Protein AF-A0A832DSL8-F1 (afdb_monomer)

Mean predicted aligned error: 19.51 Å

Solvent-accessible surface area (backbone atoms only — not comparable to full-atom values): 17943 Å² total; per-residue (Å²): 134,85,54,74,70,59,55,56,56,50,55,59,46,58,58,55,60,71,74,66,86,80,87,90,76,98,50,99,67,57,47,41,35,40,40,33,30,77,54,65,68,53,73,69,56,46,51,53,54,24,64,76,67,60,41,43,83,76,46,74,45,85,96,68,19,36,38,34,29,37,24,75,61,93,70,58,62,74,60,55,52,66,36,94,58,37,70,42,65,49,71,64,75,80,83,77,79,82,71,86,69,80,92,77,78,84,76,76,84,74,78,78,77,74,81,64,74,76,69,79,60,51,63,47,84,57,35,35,35,38,28,41,36,91,86,58,51,77,72,54,54,54,55,54,30,52,76,74,52,38,44,83,76,47,78,39,73,97,67,45,25,36,35,26,37,53,42,93,94,60,53,69,68,57,53,42,54,62,42,71,77,36,92,57,45,70,48,57,44,75,36,58,57,83,76,85,85,88,78,91,88,78,94,54,68,89,69,40,39,64,43,62,24,83,33,86,84,77,53,68,60,73,63,41,66,52,44,70,67,44,47,73,76,50,84,76,57,93,86,65,84,84,86,82,93,68,101,74,74,74,66,78,39,84,94,46,39,87,73,58,87,71,73,86,62,47,63,88,91,68,84,47,50,68,68,70,82,84,58,111

Secondary structure (DSSP, 8-state):
---HHHHHHHHHHHHHHHT--------TT-EEEEEEESSPPPHHHHHHHHHHHT-EEEEEETTTTEEEEEESS---HHHHHTSTTEEEEEE-----------S-------------S---PPEEEEEEEEEEPTTS-HHHHHHHHHHHT-EEEEEEGGGTEEEEEPPTT--HHHHHHHHHT-TTEEEEEEEE----------S-GGG-TTT--SSTTSSPTT-S--HHHHHHH----TT------SS---TT-TTTGGG----TTSPTTS-S-SSSSS--

Radius of gyration: 26.63 Å; Cα contacts (8 Å, |Δi|>4): 298; chains: 1; bounding box: 55×72×66 Å

Sequence (280 aa):
MMNRNTIIRLMLFSIVLVFLTAFAGTDSTVTRIIVKFNQPLSAAQLDSFRNQFHLELQRRIPGIGVYVFRTSSAVRLAVLKQHPWVQYAEVEQEVQTQNRLSAQDQPTRKTIQVLKAPPKPEIIPGEVIIKYKPTVAMMATVSIAAELGLTSIKGISRLKAVVYKIPAGKTLEQIMEECKGRPEIEYAEPNYRVYALDIPNDPDFNKLWGMHNTGQTGGTVDADIDAPEAWSKSKGSDQIVVGIIDTGIDYTHPDIQANMWKNPGEIPGNNRDDDNNGYV

Foldseek 3Di:
DDDPVVVVLVVVVVVVLVLPDDDDDPDPQKWKKKFAFPFADDPVRVVVVCVVQVWDWDDDDPPRRITITMDSDPGDLVVVVPPNGTPDMDIDDDPPPPPPDDDDDDDDDDDDDDPPDPPPFDFDFQKKKWAWDPPDDPVVVVVVCVVQVWDFDDDPPVRNITMTGHDPPDGLVRSQVVQVPDPGTPGMDTDGDDDADDDDDDPPPVPPCQQANCCSPVDDHPNHDPNVVVVVVPPDDLPDDDDDDGPDDPCVDPVCVVVDDDDPQDDPPPPDPNVPPPDD

pLDDT: mean 71.75, std 21.62, range [26.48, 97.62]

Structure (mmCIF, N/CA/C/O backbone):
data_AF-A0A832DSL8-F1
#
_entry.id   AF-A0A832DSL8-F1
#
loop_
_atom_site.group_PDB
_atom_site.id
_atom_site.type_symbol
_atom_site.label_atom_id
_atom_site.label_alt_id
_atom_site.label_comp_id
_atom_site.label_asym_id
_atom_site.label_entity_id
_atom_site.label_seq_id
_atom_site.pdbx_PDB_ins_code
_atom_site.Cartn_x
_atom_site.Cartn_y
_atom_site.Cartn_z
_atom_site.occupancy
_atom_site.B_iso_or_equiv
_atom_site.auth_seq_id
_atom_site.auth_comp_id
_atom_site.auth_asym_id
_atom_site.auth_atom_id
_atom_site.pdbx_PDB_model_num
ATOM 1 N N . MET A 1 1 ? 28.332 12.643 -0.671 1.00 36.28 1 MET A N 1
ATOM 2 C CA . MET A 1 1 ? 27.334 11.572 -0.891 1.00 36.28 1 MET A CA 1
ATOM 3 C C . MET A 1 1 ? 26.020 11.994 -0.253 1.00 36.28 1 MET A C 1
ATOM 5 O O . MET A 1 1 ? 25.988 12.186 0.955 1.00 36.28 1 MET A O 1
ATOM 9 N N . MET A 1 2 ? 24.967 12.225 -1.044 1.00 33.59 2 MET A N 1
ATOM 10 C CA . MET A 1 2 ? 23.629 12.498 -0.498 1.00 33.59 2 MET A CA 1
ATOM 11 C C . MET A 1 2 ? 23.021 11.204 0.046 1.00 33.59 2 MET A C 1
ATOM 13 O O . MET A 1 2 ? 23.163 10.150 -0.568 1.00 33.59 2 MET A O 1
ATOM 17 N N . ASN A 1 3 ? 22.370 11.272 1.210 1.00 34.56 3 ASN A N 1
ATOM 18 C CA . ASN A 1 3 ? 21.790 10.087 1.832 1.00 34.56 3 ASN A CA 1
ATOM 19 C C . ASN A 1 3 ? 20.514 9.632 1.091 1.00 34.56 3 ASN A C 1
ATOM 21 O O . ASN A 1 3 ? 19.841 10.407 0.409 1.00 34.56 3 ASN A O 1
ATOM 25 N N . ARG A 1 4 ? 20.169 8.358 1.268 1.00 35.31 4 ARG A N 1
ATOM 26 C CA . ARG A 1 4 ? 19.059 7.654 0.610 1.00 35.31 4 ARG A CA 1
ATOM 27 C C . ARG A 1 4 ? 17.669 8.287 0.848 1.00 35.31 4 ARG A C 1
ATOM 29 O O . ARG A 1 4 ? 16.814 8.218 -0.028 1.00 35.31 4 ARG A O 1
ATOM 36 N N . ASN A 1 5 ? 17.461 8.986 1.967 1.00 35.88 5 ASN A N 1
ATOM 37 C CA . ASN A 1 5 ? 16.240 9.754 2.259 1.00 35.88 5 ASN A CA 1
ATOM 38 C C . ASN A 1 5 ? 16.162 11.072 1.472 1.00 35.88 5 ASN A C 1
ATOM 40 O O . ASN A 1 5 ? 15.064 11.569 1.224 1.00 35.88 5 ASN A O 1
ATOM 44 N N . THR A 1 6 ? 17.299 11.637 1.058 1.00 36.16 6 THR A N 1
ATOM 45 C CA . THR A 1 6 ? 17.350 12.833 0.202 1.00 36.16 6 THR A CA 1
ATOM 46 C C . THR A 1 6 ? 16.920 12.505 -1.230 1.00 36.16 6 THR A C 1
ATOM 48 O O . THR A 1 6 ? 16.202 13.289 -1.842 1.00 36.16 6 THR A O 1
ATOM 51 N N . ILE A 1 7 ? 17.276 11.317 -1.728 1.00 36.34 7 ILE A N 1
ATOM 52 C CA . ILE A 1 7 ? 16.937 10.841 -3.082 1.00 36.34 7 ILE A CA 1
ATOM 53 C C . ILE A 1 7 ? 15.441 10.497 -3.193 1.00 36.34 7 ILE A C 1
ATOM 55 O O . ILE A 1 7 ? 14.773 10.939 -4.125 1.00 36.34 7 ILE A O 1
ATOM 59 N N . ILE A 1 8 ? 14.878 9.807 -2.194 1.00 36.12 8 ILE A N 1
ATOM 60 C CA . ILE A 1 8 ? 13.441 9.467 -2.151 1.00 36.12 8 ILE A CA 1
ATOM 61 C C . ILE A 1 8 ? 12.568 10.731 -2.032 1.00 36.12 8 ILE A C 1
ATOM 63 O O . ILE A 1 8 ? 11.504 10.820 -2.646 1.00 36.12 8 ILE A O 1
ATOM 67 N N . ARG A 1 9 ? 13.031 11.750 -1.292 1.00 38.22 9 ARG A N 1
ATOM 68 C CA . ARG A 1 9 ? 12.335 13.043 -1.183 1.00 38.22 9 ARG A CA 1
ATOM 69 C C . ARG A 1 9 ? 12.394 13.880 -2.463 1.00 38.22 9 ARG A C 1
ATOM 71 O O . ARG A 1 9 ? 11.463 14.647 -2.678 1.00 38.22 9 ARG A O 1
ATOM 78 N N . LEU A 1 10 ? 13.434 13.740 -3.291 1.00 37.50 10 LEU A N 1
ATOM 79 C CA . LEU A 1 10 ? 13.504 14.391 -4.605 1.00 37.50 10 LEU A CA 1
ATOM 80 C C . LEU A 1 10 ? 12.572 13.718 -5.629 1.00 37.50 10 LEU A C 1
ATOM 82 O O . LEU A 1 10 ? 11.882 14.420 -6.358 1.00 37.50 10 LEU A O 1
ATOM 86 N N . MET A 1 11 ? 12.482 12.382 -5.645 1.00 35.31 11 MET A N 1
ATOM 87 C CA . MET A 1 11 ? 11.621 11.661 -6.601 1.00 35.31 11 MET A CA 1
ATOM 88 C C . MET A 1 11 ? 10.119 11.878 -6.360 1.00 35.31 11 MET A C 1
ATOM 90 O O . MET A 1 11 ? 9.365 12.085 -7.308 1.00 35.31 11 MET A O 1
ATOM 94 N N . LEU A 1 12 ? 9.674 11.918 -5.097 1.00 38.44 12 LEU A N 1
ATOM 95 C CA . LEU A 1 12 ? 8.291 12.293 -4.756 1.00 38.44 12 LEU A CA 1
ATOM 96 C C . LEU A 1 12 ? 7.967 13.750 -5.133 1.00 38.44 12 LEU A C 1
ATOM 98 O O . LEU A 1 12 ? 6.805 14.092 -5.339 1.00 38.44 12 LEU A O 1
ATOM 102 N N . PHE A 1 13 ? 8.985 14.606 -5.243 1.00 39.22 13 PHE A N 1
ATOM 103 C CA . PHE A 1 13 ? 8.839 16.011 -5.613 1.00 39.22 13 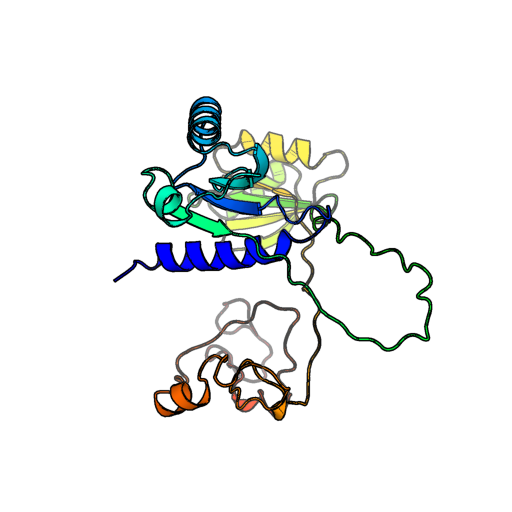PHE A CA 1
ATOM 104 C C . PHE A 1 13 ? 8.559 16.194 -7.108 1.00 39.22 13 PHE A C 1
ATOM 106 O O . PHE A 1 13 ? 7.652 16.940 -7.474 1.00 39.22 13 PHE A O 1
ATOM 113 N N . SER A 1 14 ? 9.271 15.454 -7.962 1.00 38.28 14 SER A N 1
ATOM 114 C CA . SER A 1 14 ? 9.064 15.464 -9.415 1.00 38.28 14 SER A CA 1
ATOM 115 C C . SER A 1 14 ? 7.683 14.934 -9.817 1.00 38.28 14 SER A C 1
ATOM 117 O O . SER A 1 14 ? 7.087 15.443 -10.758 1.00 38.28 14 SER A O 1
ATOM 119 N N . ILE A 1 15 ? 7.120 13.978 -9.068 1.00 37.66 15 ILE A N 1
ATOM 120 C CA . ILE A 1 15 ? 5.767 13.450 -9.323 1.00 37.66 15 ILE A CA 1
ATOM 121 C C . ILE A 1 15 ? 4.679 14.477 -8.955 1.00 37.66 15 ILE A C 1
ATOM 123 O O . ILE A 1 15 ? 3.684 14.602 -9.664 1.00 37.66 15 ILE A O 1
ATOM 127 N N . VAL A 1 16 ? 4.866 15.268 -7.890 1.00 39.84 16 VAL A N 1
ATOM 128 C CA . VAL A 1 16 ? 3.926 16.347 -7.517 1.00 39.84 16 VAL A CA 1
ATOM 129 C C . VAL A 1 16 ? 3.975 17.514 -8.514 1.00 39.84 16 VAL A C 1
ATOM 131 O O . VAL A 1 16 ? 2.952 18.161 -8.744 1.00 39.84 16 VAL A O 1
ATOM 134 N N . LEU A 1 17 ? 5.132 17.753 -9.138 1.00 38.03 17 LEU A N 1
ATOM 135 C CA . LEU A 1 17 ? 5.335 18.794 -10.148 1.00 38.03 17 LEU A CA 1
ATOM 136 C C . LEU A 1 17 ? 4.510 18.547 -11.426 1.00 38.03 17 LEU A C 1
ATOM 138 O O . LEU A 1 17 ? 3.977 19.488 -12.006 1.00 38.03 17 LEU A O 1
ATOM 142 N N . VAL A 1 18 ? 4.314 17.278 -11.806 1.00 38.94 18 VAL A N 1
ATOM 143 C CA . VAL A 1 18 ? 3.509 16.876 -12.977 1.00 38.94 18 VAL A CA 1
ATOM 144 C C . VAL A 1 18 ? 2.001 17.131 -12.778 1.00 38.94 18 VAL A C 1
ATOM 146 O O . VAL A 1 18 ? 1.273 17.303 -13.749 1.00 38.94 18 VAL A O 1
ATOM 149 N N . PHE A 1 19 ? 1.511 17.239 -11.536 1.00 37.88 19 PHE A N 1
ATOM 150 C CA . PHE A 1 19 ? 0.079 17.412 -11.224 1.00 37.88 19 PHE A CA 1
ATOM 151 C C . PHE A 1 19 ? -0.386 18.873 -11.055 1.00 37.88 19 PHE A C 1
ATOM 153 O O . PHE A 1 19 ? -1.536 19.117 -10.674 1.00 37.88 19 PHE A O 1
ATOM 160 N N . LEU A 1 20 ? 0.480 19.862 -11.292 1.00 37.12 20 LEU A N 1
ATOM 161 C CA . LEU A 1 20 ? 0.191 21.277 -11.010 1.00 37.12 20 LEU A CA 1
ATOM 162 C C . LEU A 1 20 ? -0.166 22.134 -12.238 1.00 37.12 20 LEU A C 1
ATOM 164 O O . LEU A 1 20 ? -0.601 23.274 -12.076 1.00 37.12 20 LEU A O 1
ATOM 168 N N . THR A 1 21 ? -0.123 21.568 -13.442 1.00 43.75 21 THR A N 1
ATOM 169 C CA . THR A 1 21 ? -0.370 22.278 -14.703 1.00 43.75 21 THR A CA 1
ATOM 170 C C . THR A 1 21 ? -1.828 22.186 -15.164 1.00 43.75 21 THR A C 1
ATOM 172 O O . THR A 1 21 ? -2.180 21.444 -16.073 1.00 43.75 21 THR A O 1
ATOM 175 N N . ALA A 1 22 ? -2.705 23.000 -14.578 1.00 39.69 22 ALA A N 1
ATOM 176 C CA . ALA A 1 22 ? -3.949 23.396 -15.244 1.00 39.69 22 ALA A CA 1
ATOM 177 C C . ALA A 1 22 ? -4.486 24.696 -14.639 1.00 39.69 22 ALA A C 1
ATOM 179 O O . ALA A 1 22 ? -5.028 24.673 -13.542 1.00 39.69 22 ALA A O 1
ATOM 180 N N . PHE A 1 23 ? -4.279 25.820 -15.333 1.00 38.06 23 PHE A N 1
ATOM 181 C CA . PHE A 1 23 ? -5.176 26.981 -15.500 1.00 38.06 23 PHE A CA 1
ATOM 182 C C . PHE A 1 23 ? -4.348 28.192 -15.967 1.00 38.06 23 PHE A C 1
ATOM 184 O O . PHE A 1 23 ? -3.455 28.676 -15.259 1.00 38.06 23 PHE A O 1
ATOM 191 N N . ALA A 1 24 ? -4.669 28.646 -17.182 1.00 35.91 24 ALA A N 1
ATOM 192 C CA . ALA A 1 24 ? -4.010 29.714 -17.922 1.00 35.91 24 ALA A CA 1
ATOM 193 C C . ALA A 1 24 ? -4.459 31.113 -17.474 1.00 35.91 24 ALA A C 1
ATOM 195 O O . ALA A 1 24 ? -5.630 31.344 -17.168 1.00 35.91 24 ALA A O 1
ATOM 196 N N . GLY A 1 25 ? -3.520 32.054 -17.524 1.00 34.81 25 GLY A N 1
ATOM 197 C CA . GLY A 1 25 ? -3.760 33.491 -17.593 1.00 34.81 25 GLY A CA 1
ATOM 198 C C . GLY A 1 25 ? -2.594 34.111 -18.358 1.00 34.81 25 GLY A C 1
ATOM 199 O O . GLY A 1 25 ? -1.461 34.036 -17.897 1.00 34.81 25 GLY A O 1
ATOM 200 N N . THR A 1 26 ? -2.870 34.649 -19.543 1.00 39.78 26 THR A N 1
ATOM 201 C CA . THR A 1 26 ? -1.900 35.100 -20.553 1.00 39.78 26 THR A CA 1
ATOM 202 C C . THR A 1 26 ? -1.296 36.466 -20.222 1.00 39.78 26 THR A C 1
ATOM 204 O O . THR A 1 26 ? -1.553 37.439 -20.928 1.00 39.78 26 THR A O 1
ATOM 207 N N . ASP A 1 27 ? -0.507 36.560 -19.154 1.00 41.72 27 ASP A N 1
ATOM 208 C CA . ASP A 1 27 ? 0.290 37.761 -18.890 1.00 41.72 27 ASP A CA 1
ATOM 209 C C . ASP A 1 27 ? 1.775 37.396 -18.817 1.00 41.72 27 ASP A C 1
ATOM 211 O O . ASP A 1 27 ? 2.260 36.831 -17.836 1.00 41.72 27 ASP A O 1
ATOM 215 N N . SER A 1 28 ? 2.500 37.701 -19.896 1.00 49.97 28 SER A N 1
ATOM 216 C CA . SER A 1 28 ? 3.911 37.356 -20.116 1.00 49.97 28 SER A CA 1
ATOM 217 C C . SER A 1 28 ? 4.890 38.054 -19.161 1.00 49.97 28 SER A C 1
ATOM 219 O O . SER A 1 28 ? 6.101 37.907 -19.304 1.00 49.97 28 SER A O 1
ATOM 221 N N . THR A 1 29 ? 4.387 38.831 -18.201 1.00 52.62 29 THR A N 1
ATOM 222 C CA . THR A 1 29 ? 5.181 39.531 -17.182 1.00 52.62 29 THR A CA 1
ATOM 223 C C . THR A 1 29 ? 5.172 38.831 -15.821 1.00 52.62 29 THR A C 1
ATOM 225 O O . THR A 1 29 ? 5.937 39.197 -14.927 1.00 52.62 29 THR A O 1
ATOM 228 N N . VAL A 1 30 ? 4.336 37.803 -15.651 1.00 59.03 30 VAL A N 1
ATOM 229 C CA . VAL A 1 30 ? 4.070 37.175 -14.358 1.00 59.03 30 VAL A CA 1
ATOM 230 C C . VAL A 1 30 ? 4.649 35.762 -14.319 1.00 59.03 30 VAL A C 1
ATOM 232 O O . VAL A 1 30 ? 4.197 34.861 -15.015 1.00 59.03 30 VAL A O 1
ATOM 235 N N . THR A 1 31 ? 5.643 35.554 -13.456 1.00 69.62 31 THR A N 1
ATOM 236 C CA . THR A 1 31 ? 6.337 34.270 -13.294 1.00 69.62 31 THR A CA 1
ATOM 237 C C . THR A 1 31 ? 5.748 33.482 -12.125 1.00 69.62 31 THR A C 1
ATOM 239 O O . THR A 1 31 ? 5.501 34.036 -11.048 1.00 69.62 31 THR A O 1
ATOM 242 N N . ARG A 1 32 ? 5.545 32.172 -12.309 1.00 79.81 32 ARG A N 1
ATOM 243 C CA . ARG A 1 32 ? 5.212 31.248 -11.218 1.00 79.81 32 ARG A CA 1
ATOM 244 C C . ARG A 1 32 ? 6.469 30.557 -10.704 1.00 79.81 32 ARG A C 1
ATOM 246 O O . ARG A 1 32 ? 7.319 30.125 -11.477 1.00 79.81 32 ARG A O 1
ATOM 253 N N . ILE A 1 33 ? 6.587 30.482 -9.383 1.00 80.00 33 ILE A N 1
ATOM 254 C CA . ILE A 1 33 ? 7.737 29.903 -8.691 1.00 80.00 33 ILE A CA 1
ATOM 255 C C . ILE A 1 33 ? 7.229 28.876 -7.693 1.00 80.00 33 ILE A C 1
ATOM 257 O O . ILE A 1 33 ? 6.349 29.158 -6.878 1.00 80.00 33 ILE A O 1
ATOM 261 N N . ILE A 1 34 ? 7.826 27.696 -7.728 1.00 83.56 34 ILE A N 1
ATOM 262 C CA . ILE A 1 34 ? 7.563 26.625 -6.777 1.00 83.56 34 ILE A CA 1
ATOM 263 C C . ILE A 1 34 ? 8.698 26.623 -5.767 1.00 83.56 34 ILE A C 1
ATOM 265 O O . ILE A 1 34 ? 9.870 26.646 -6.137 1.00 83.56 34 ILE A O 1
ATOM 269 N N . VAL A 1 35 ? 8.352 26.616 -4.480 1.00 83.88 35 VAL A N 1
ATOM 270 C CA . VAL A 1 35 ? 9.320 26.608 -3.382 1.00 83.88 35 VAL A CA 1
ATOM 271 C C . VAL A 1 35 ? 8.978 25.490 -2.406 1.00 83.88 35 VAL A C 1
ATOM 273 O O . VAL A 1 35 ? 7.863 25.392 -1.885 1.00 83.88 35 VAL A O 1
ATOM 276 N N . LYS A 1 36 ? 9.977 24.657 -2.128 1.00 87.12 36 LYS A N 1
ATOM 277 C CA . LYS A 1 36 ? 9.965 23.656 -1.067 1.00 87.12 36 LYS A CA 1
ATOM 278 C C . LYS A 1 36 ? 10.774 24.168 0.104 1.00 87.12 36 LYS A C 1
ATOM 280 O O . LYS A 1 36 ? 11.965 24.447 -0.031 1.00 87.12 36 LYS A O 1
ATOM 285 N N . PHE A 1 37 ? 10.143 24.221 1.268 1.00 85.62 37 PHE A N 1
ATOM 286 C CA . PHE A 1 37 ? 10.824 24.538 2.517 1.00 85.62 37 PHE A CA 1
ATOM 287 C C . PHE A 1 37 ? 11.256 23.271 3.255 1.00 85.62 37 PHE A C 1
ATOM 289 O O . PHE A 1 37 ? 10.627 22.212 3.133 1.00 85.62 37 PHE A O 1
ATOM 296 N N . ASN A 1 38 ? 12.311 23.399 4.061 1.00 82.69 38 ASN A N 1
ATOM 297 C CA . ASN A 1 38 ? 12.851 22.320 4.896 1.00 82.69 38 ASN A CA 1
ATOM 298 C C . ASN A 1 38 ? 11.778 21.704 5.818 1.00 82.69 38 ASN A C 1
ATOM 300 O O . ASN A 1 38 ? 11.812 20.510 6.111 1.00 82.69 38 ASN A O 1
ATOM 304 N N . GLN A 1 39 ? 10.787 22.508 6.206 1.00 83.31 39 GLN A N 1
ATOM 305 C CA . GLN A 1 39 ? 9.593 22.124 6.958 1.00 83.31 39 GLN A CA 1
ATOM 306 C C . GLN A 1 39 ? 8.413 23.037 6.575 1.00 83.31 39 GLN A C 1
ATOM 308 O O . GLN A 1 39 ? 8.654 24.123 6.040 1.00 83.31 39 GLN A O 1
ATOM 313 N N . PRO A 1 40 ? 7.150 22.639 6.819 1.00 85.88 40 PRO A N 1
ATOM 314 C CA . PRO A 1 40 ? 6.006 23.532 6.642 1.00 85.88 40 PRO A CA 1
ATOM 315 C C . PRO A 1 40 ? 6.186 24.835 7.435 1.00 85.88 40 PRO A C 1
ATOM 317 O O . PRO A 1 40 ? 6.545 24.798 8.610 1.00 85.88 40 PRO A O 1
ATOM 320 N N . LEU A 1 41 ? 5.943 25.978 6.792 1.00 85.75 41 LEU A N 1
ATOM 321 C CA . LEU A 1 41 ? 6.056 27.285 7.439 1.00 85.75 41 LEU A CA 1
ATOM 322 C C . LEU A 1 41 ? 4.802 27.597 8.259 1.00 85.75 41 LEU A C 1
ATOM 324 O O . LEU A 1 41 ? 3.680 27.325 7.813 1.00 85.75 41 LEU A O 1
ATOM 328 N N . SER A 1 42 ? 4.986 28.230 9.420 1.00 89.38 42 SER A N 1
ATOM 329 C CA . SER A 1 42 ? 3.887 28.888 10.133 1.00 89.38 42 SER A CA 1
ATOM 330 C C . SER A 1 42 ? 3.342 30.069 9.318 1.00 89.38 42 SER A C 1
ATOM 332 O O . SER A 1 42 ? 4.005 30.562 8.403 1.00 89.38 42 SER A O 1
ATOM 334 N N . ALA A 1 43 ? 2.141 30.555 9.651 1.00 88.50 43 ALA A N 1
ATOM 335 C CA . ALA A 1 43 ? 1.542 31.699 8.955 1.00 88.50 43 ALA A CA 1
ATOM 336 C C . ALA A 1 43 ? 2.458 32.940 8.988 1.00 88.50 43 ALA A C 1
ATOM 338 O O . ALA A 1 43 ? 2.738 33.522 7.946 1.00 88.50 43 ALA A O 1
ATOM 339 N N . ALA A 1 44 ? 3.033 33.261 10.153 1.00 91.94 44 ALA A N 1
ATOM 340 C CA . ALA A 1 44 ? 3.939 34.400 10.310 1.00 91.94 44 ALA A CA 1
ATOM 341 C C . ALA A 1 44 ? 5.246 34.248 9.509 1.00 91.94 44 ALA A C 1
ATOM 343 O O . ALA A 1 44 ? 5.739 35.212 8.923 1.00 91.94 44 ALA A O 1
ATOM 344 N N . GLN A 1 45 ? 5.807 33.035 9.451 1.00 91.75 45 GLN A N 1
ATOM 345 C CA . GLN A 1 45 ? 6.997 32.755 8.640 1.00 91.75 45 GLN A CA 1
ATOM 346 C C . GLN A 1 45 ? 6.697 32.881 7.145 1.00 91.75 45 GLN A C 1
ATOM 348 O O . GLN A 1 45 ? 7.498 33.443 6.400 1.00 91.75 45 GLN A O 1
ATOM 353 N N . LEU A 1 46 ? 5.540 32.379 6.713 1.00 91.06 46 LEU A N 1
ATOM 354 C CA . LEU A 1 46 ? 5.100 32.461 5.327 1.00 91.06 46 LEU A CA 1
ATOM 355 C C . LEU A 1 46 ? 4.879 33.913 4.892 1.00 91.06 46 LEU A C 1
ATOM 357 O O . LEU A 1 46 ? 5.325 34.289 3.811 1.00 91.06 46 LEU A O 1
ATOM 361 N N . ASP A 1 47 ? 4.244 34.730 5.729 1.00 90.25 47 ASP A N 1
ATOM 362 C CA . ASP A 1 47 ? 4.004 36.140 5.422 1.00 90.25 47 ASP A CA 1
ATOM 363 C C . ASP A 1 47 ? 5.307 36.950 5.402 1.00 90.25 47 ASP A C 1
ATOM 365 O O . ASP A 1 47 ? 5.525 37.731 4.476 1.00 90.25 47 ASP A O 1
ATOM 369 N N . SER A 1 48 ? 6.224 36.701 6.345 1.00 87.94 48 SER A N 1
ATOM 370 C CA . SER A 1 48 ? 7.563 37.311 6.340 1.00 87.94 48 SER A CA 1
ATOM 371 C C . SER A 1 48 ? 8.330 36.995 5.049 1.00 87.94 48 SER A C 1
ATOM 373 O O . SER A 1 48 ? 8.811 37.898 4.364 1.00 87.94 48 SER A O 1
ATOM 375 N N . PHE A 1 49 ? 8.356 35.718 4.655 1.00 91.62 49 PHE A N 1
ATOM 376 C CA . PHE A 1 49 ? 9.030 35.270 3.437 1.00 91.62 49 PHE A CA 1
ATOM 377 C C . PHE A 1 49 ? 8.408 35.877 2.171 1.00 91.62 49 PHE A C 1
ATOM 379 O O . PHE A 1 49 ? 9.115 36.361 1.288 1.00 91.62 49 PHE A O 1
ATOM 386 N N . ARG A 1 50 ? 7.074 35.894 2.079 1.00 91.62 50 ARG A N 1
ATOM 387 C CA . ARG A 1 50 ? 6.356 36.483 0.940 1.00 91.62 50 ARG A CA 1
ATOM 388 C C . ARG A 1 50 ? 6.641 37.967 0.779 1.00 91.62 50 ARG A C 1
ATOM 390 O O . ARG A 1 50 ? 6.882 38.416 -0.338 1.00 91.62 50 ARG A O 1
ATOM 397 N N . ASN A 1 51 ? 6.641 38.706 1.883 1.00 88.75 51 ASN A N 1
ATOM 398 C CA . ASN A 1 51 ? 6.895 40.141 1.871 1.00 88.75 51 ASN A CA 1
ATOM 399 C C . ASN A 1 51 ? 8.347 40.450 1.494 1.00 88.75 51 ASN A C 1
ATOM 401 O O . ASN A 1 51 ? 8.578 41.352 0.694 1.00 88.75 51 ASN A O 1
ATOM 405 N N . GLN A 1 52 ? 9.310 39.668 1.996 1.00 86.88 52 GLN A N 1
ATOM 406 C CA . GLN A 1 52 ? 10.730 39.827 1.669 1.00 86.88 52 GLN A CA 1
ATOM 407 C C . GLN A 1 52 ? 11.016 39.680 0.166 1.00 86.88 52 GLN A C 1
ATOM 409 O O . GLN A 1 52 ? 11.859 40.396 -0.370 1.00 86.88 52 GLN A O 1
ATOM 414 N N . PHE A 1 53 ? 10.340 38.747 -0.509 1.00 86.25 53 PHE A N 1
ATOM 415 C CA . PHE A 1 53 ? 10.594 38.425 -1.918 1.00 86.25 53 PHE A CA 1
ATOM 416 C C . PHE A 1 53 ? 9.514 38.937 -2.881 1.00 86.25 53 PHE A C 1
ATOM 418 O O . PHE A 1 53 ? 9.557 38.608 -4.065 1.00 86.25 53 PHE A O 1
ATOM 425 N N . HIS A 1 54 ? 8.557 39.731 -2.390 1.00 85.19 54 HIS A N 1
ATOM 426 C CA . HIS A 1 54 ? 7.409 40.228 -3.157 1.00 85.19 54 HIS A CA 1
ATOM 427 C C . HIS A 1 54 ? 6.666 39.101 -3.900 1.00 85.19 54 HIS A C 1
ATOM 429 O O . HIS A 1 54 ? 6.468 39.136 -5.118 1.00 85.19 54 HIS A O 1
ATOM 435 N N . LEU A 1 55 ? 6.297 38.065 -3.142 1.00 87.88 55 LEU A N 1
ATOM 436 C CA . LEU A 1 55 ? 5.639 36.858 -3.633 1.00 87.88 55 LEU A CA 1
ATOM 437 C C . LEU A 1 55 ? 4.168 36.806 -3.210 1.00 87.88 55 LEU A C 1
ATOM 439 O O . LEU A 1 55 ? 3.814 36.913 -2.032 1.00 87.88 55 LEU A O 1
ATOM 443 N N . GLU A 1 56 ? 3.298 36.517 -4.167 1.00 87.31 56 GLU A N 1
ATOM 444 C CA . GLU A 1 56 ? 1.886 36.263 -3.920 1.00 87.31 56 GLU A CA 1
ATOM 445 C C . GLU A 1 56 ? 1.640 34.754 -3.805 1.00 87.31 56 GLU A C 1
ATOM 447 O O . GLU A 1 56 ? 1.940 33.997 -4.727 1.00 87.31 56 GLU A O 1
ATOM 452 N N . LEU A 1 57 ? 1.098 34.287 -2.677 1.00 87.25 57 LEU A N 1
ATOM 453 C CA . LEU A 1 57 ? 0.795 32.868 -2.495 1.00 87.25 57 LEU A CA 1
ATOM 454 C C . LEU A 1 57 ? -0.400 32.470 -3.363 1.00 87.25 57 LEU A C 1
ATOM 456 O O . LEU A 1 57 ? -1.496 32.980 -3.164 1.00 87.25 57 LEU A O 1
ATOM 460 N N . GLN A 1 58 ? -0.199 31.510 -4.260 1.00 84.25 58 GLN A N 1
ATOM 461 C CA . GLN A 1 58 ? -1.265 30.942 -5.088 1.00 84.25 58 GLN A CA 1
ATOM 462 C C . GLN A 1 58 ? -1.797 29.642 -4.488 1.00 84.25 58 GLN A C 1
ATOM 464 O O . GLN A 1 58 ? -3.000 29.393 -4.466 1.00 84.25 58 GLN A O 1
ATOM 469 N N . ARG A 1 59 ? -0.896 28.790 -3.984 1.00 79.88 59 ARG A N 1
ATOM 470 C CA . ARG A 1 59 ? -1.259 27.470 -3.461 1.00 79.88 59 ARG A CA 1
ATOM 471 C C . ARG A 1 59 ? -0.275 27.005 -2.399 1.00 79.88 59 ARG A C 1
ATOM 473 O O . ARG A 1 59 ? 0.921 27.261 -2.494 1.00 79.88 59 ARG A O 1
ATOM 480 N N . ARG A 1 60 ? -0.773 26.252 -1.419 1.00 81.31 60 ARG A N 1
ATOM 481 C CA . ARG A 1 60 ? 0.044 25.462 -0.488 1.00 81.31 60 ARG A CA 1
ATOM 482 C C . ARG A 1 60 ? -0.359 23.997 -0.564 1.00 81.31 60 ARG A C 1
ATOM 484 O O . ARG A 1 60 ? -1.542 23.705 -0.739 1.00 81.31 60 ARG A O 1
ATOM 491 N N . ILE A 1 61 ? 0.598 23.097 -0.378 1.00 73.31 61 ILE A N 1
ATOM 492 C CA . ILE A 1 61 ? 0.344 21.665 -0.205 1.00 73.31 61 ILE A CA 1
ATOM 493 C C . ILE A 1 61 ? 0.568 21.332 1.278 1.00 73.31 61 ILE A C 1
ATOM 495 O O . ILE A 1 61 ? 1.718 21.330 1.737 1.00 73.31 61 ILE A O 1
ATOM 499 N N . PRO A 1 62 ? -0.510 21.124 2.059 1.00 59.75 62 PRO A N 1
ATOM 500 C CA . PRO A 1 62 ? -0.410 20.853 3.491 1.00 59.75 62 PRO A CA 1
ATOM 501 C C . PRO A 1 62 ? 0.443 19.611 3.790 1.00 59.75 62 PRO A C 1
ATOM 503 O O . PRO A 1 62 ? 0.471 18.663 3.012 1.00 59.75 62 PRO A O 1
ATOM 506 N N . GLY A 1 63 ? 1.156 19.619 4.919 1.00 69.44 63 GLY A N 1
ATOM 507 C CA . GLY A 1 63 ? 1.942 18.476 5.409 1.00 69.44 63 GLY A CA 1
ATOM 508 C C . GLY A 1 63 ? 3.336 18.319 4.793 1.00 69.44 63 GLY A C 1
ATOM 509 O O . GLY A 1 63 ? 4.244 17.862 5.480 1.00 69.44 63 GLY A O 1
ATOM 510 N N . ILE A 1 64 ? 3.549 18.767 3.550 1.00 72.00 64 ILE A N 1
ATOM 511 C CA . ILE A 1 64 ? 4.836 18.592 2.852 1.00 72.00 64 ILE A CA 1
ATOM 512 C C . ILE A 1 64 ? 5.614 19.891 2.611 1.00 72.00 64 ILE A C 1
ATOM 514 O O . ILE A 1 64 ? 6.718 19.834 2.083 1.00 72.00 64 ILE A O 1
ATOM 518 N N . GLY A 1 65 ? 5.103 21.059 3.012 1.00 80.56 65 GLY A N 1
ATOM 519 C CA . GLY A 1 65 ? 5.851 22.326 2.968 1.00 80.56 65 GLY A CA 1
ATOM 520 C C . GLY A 1 65 ? 6.191 22.820 1.554 1.00 80.56 65 GLY A C 1
ATOM 521 O O . GLY A 1 65 ? 7.259 23.398 1.353 1.00 80.56 65 GLY A O 1
ATOM 522 N N . VAL A 1 66 ? 5.304 22.561 0.588 1.00 82.56 66 VAL A N 1
ATOM 523 C CA . VAL A 1 66 ? 5.397 23.050 -0.799 1.00 82.56 66 VAL A CA 1
ATOM 524 C C . VAL A 1 66 ? 4.432 24.195 -1.010 1.00 82.56 66 VAL A C 1
ATOM 526 O O . VAL A 1 66 ? 3.259 24.100 -0.636 1.00 82.56 66 VAL A O 1
ATOM 529 N N . TYR A 1 67 ? 4.925 25.258 -1.632 1.00 86.38 67 TYR A N 1
ATOM 530 C CA . TYR A 1 67 ? 4.163 26.467 -1.888 1.00 86.38 67 TYR A CA 1
ATOM 531 C C . TYR A 1 67 ? 4.425 26.942 -3.312 1.00 86.38 67 TYR A C 1
ATOM 533 O O . TYR A 1 67 ? 5.558 26.918 -3.793 1.00 86.38 67 TYR A O 1
ATOM 541 N N . VAL A 1 68 ? 3.354 27.366 -3.971 1.00 84.38 68 VAL A N 1
ATOM 542 C CA . VAL A 1 68 ? 3.384 27.954 -5.306 1.00 84.38 68 VAL A CA 1
ATOM 543 C C . VAL A 1 68 ? 3.124 29.436 -5.146 1.00 84.38 68 VAL A C 1
ATOM 545 O O . VAL A 1 68 ? 2.108 29.841 -4.567 1.00 84.38 68 VAL A O 1
ATOM 548 N N . PHE A 1 69 ? 4.049 30.231 -5.657 1.00 86.25 69 PHE A N 1
ATOM 549 C CA . PHE A 1 69 ? 3.998 31.676 -5.616 1.00 86.25 69 PHE A CA 1
ATOM 550 C C . PHE A 1 69 ? 3.915 32.253 -7.018 1.00 86.25 69 PHE A C 1
ATOM 552 O O . PHE A 1 69 ? 4.404 31.678 -7.988 1.00 86.25 69 PHE A O 1
ATOM 559 N N . ARG A 1 70 ? 3.320 33.432 -7.097 1.00 84.88 70 ARG A N 1
ATOM 560 C CA . ARG A 1 70 ? 3.306 34.289 -8.269 1.00 84.88 70 ARG A CA 1
ATOM 561 C C . ARG A 1 70 ? 4.143 35.530 -7.976 1.00 84.88 70 ARG A C 1
ATOM 563 O O . ARG A 1 70 ? 4.115 36.046 -6.860 1.00 84.88 70 ARG A O 1
ATOM 570 N N . THR A 1 71 ? 4.880 36.007 -8.971 1.00 76.81 71 THR A N 1
ATOM 571 C CA . THR A 1 71 ? 5.611 37.272 -8.886 1.00 76.81 71 THR A CA 1
ATOM 572 C C . THR A 1 71 ? 5.604 37.995 -10.227 1.00 76.81 71 THR A C 1
ATOM 574 O O . THR A 1 71 ? 5.750 37.374 -11.278 1.00 76.81 71 THR A O 1
ATOM 577 N N . SER A 1 72 ? 5.413 39.310 -10.187 1.00 66.25 72 SER A N 1
ATOM 578 C CA . SER A 1 72 ? 5.569 40.220 -11.330 1.00 66.25 72 SER A CA 1
ATOM 579 C C . SER A 1 72 ? 6.971 40.840 -11.390 1.00 66.25 72 SER A C 1
ATOM 581 O O . SER A 1 72 ? 7.260 41.649 -12.266 1.00 66.25 72 SER A O 1
ATOM 583 N N . SER A 1 73 ? 7.835 40.495 -10.431 1.00 61.69 73 SER A N 1
ATOM 584 C CA . SER A 1 73 ? 9.205 40.984 -10.323 1.00 61.69 73 SER A CA 1
ATOM 585 C C . SER A 1 73 ? 10.173 39.866 -10.686 1.00 61.69 73 SER A C 1
ATOM 587 O O . SER A 1 73 ? 9.952 38.705 -10.344 1.00 61.69 73 SER A O 1
ATOM 589 N N . ALA A 1 74 ? 11.281 40.203 -11.346 1.00 60.53 74 ALA A N 1
ATOM 590 C CA . ALA A 1 74 ? 12.333 39.237 -11.647 1.00 60.53 74 ALA A CA 1
ATOM 591 C C . ALA A 1 74 ? 13.007 38.766 -10.347 1.00 60.53 74 ALA A C 1
ATOM 593 O O . ALA A 1 74 ? 13.979 39.355 -9.868 1.00 60.53 74 ALA A O 1
ATOM 594 N N . VAL A 1 75 ? 12.485 37.696 -9.752 1.00 64.38 75 VAL A N 1
ATOM 595 C CA . VAL A 1 75 ? 13.086 37.085 -8.570 1.00 64.38 75 VAL A CA 1
ATOM 596 C C . VAL A 1 75 ? 14.284 36.253 -9.007 1.00 64.38 75 VAL A C 1
ATOM 598 O O . VAL A 1 75 ? 14.172 35.305 -9.785 1.00 64.38 75 VAL A O 1
ATOM 601 N N . ARG A 1 76 ? 15.466 36.584 -8.480 1.00 68.81 76 ARG A N 1
ATOM 602 C CA . ARG A 1 76 ? 16.673 35.790 -8.716 1.00 68.81 76 ARG A CA 1
ATOM 603 C C . ARG A 1 76 ? 16.550 34.470 -7.967 1.00 68.81 76 ARG A C 1
ATOM 605 O O . ARG A 1 76 ? 16.743 34.418 -6.756 1.00 68.81 76 ARG A O 1
ATOM 612 N N . LEU A 1 77 ? 16.285 33.391 -8.696 1.00 67.88 77 LEU A N 1
ATOM 613 C CA . LEU A 1 77 ? 16.123 32.052 -8.125 1.00 67.88 77 LEU A CA 1
ATOM 614 C C . LEU A 1 77 ? 17.333 31.614 -7.277 1.00 67.88 77 LEU A C 1
ATOM 616 O O . LEU A 1 77 ? 17.173 30.939 -6.264 1.00 67.88 77 LEU A O 1
ATOM 620 N N . ALA A 1 78 ? 18.539 32.058 -7.644 1.00 64.50 78 ALA A N 1
ATOM 621 C CA . ALA A 1 78 ? 19.755 31.840 -6.862 1.00 64.50 78 ALA A CA 1
ATOM 622 C C . ALA A 1 78 ? 19.690 32.452 -5.449 1.00 64.50 78 ALA A C 1
ATOM 624 O O . ALA A 1 78 ? 20.232 31.868 -4.519 1.00 64.50 78 ALA A O 1
ATOM 625 N N . VAL A 1 79 ? 19.005 33.587 -5.274 1.00 75.00 79 VAL A N 1
ATOM 626 C CA . VAL A 1 79 ? 18.835 34.251 -3.971 1.00 75.00 79 VAL A CA 1
ATOM 627 C C . VAL A 1 79 ? 17.810 33.502 -3.120 1.00 75.00 79 VAL A C 1
ATOM 629 O O . VAL A 1 79 ? 18.056 33.260 -1.943 1.00 75.00 79 VAL A O 1
ATOM 632 N N . LEU A 1 80 ? 16.703 33.046 -3.719 1.00 78.38 80 LEU A N 1
ATOM 633 C CA . LEU A 1 80 ? 15.728 32.195 -3.022 1.00 78.38 80 LEU A CA 1
ATOM 634 C C . LEU A 1 80 ? 16.369 30.896 -2.520 1.00 78.38 80 LEU A C 1
ATOM 636 O O . LEU A 1 80 ? 16.151 30.508 -1.377 1.00 78.38 80 LEU A O 1
ATOM 640 N N . LYS A 1 81 ? 17.195 30.248 -3.352 1.00 76.81 81 LYS A N 1
ATOM 641 C CA . LYS A 1 81 ? 17.901 29.002 -3.006 1.00 76.81 81 LYS A CA 1
ATOM 642 C C . LYS A 1 81 ? 18.913 29.161 -1.866 1.00 76.81 81 LYS A C 1
ATOM 644 O O . LYS A 1 81 ? 19.274 28.166 -1.252 1.00 76.81 81 LYS A O 1
ATOM 649 N N . GLN A 1 82 ? 19.366 30.382 -1.583 1.00 78.62 82 GLN A N 1
ATOM 650 C CA . GLN A 1 82 ? 20.268 30.673 -0.464 1.00 78.62 82 GLN A CA 1
ATOM 651 C C . GLN A 1 82 ? 19.523 30.954 0.846 1.00 78.62 82 GLN A C 1
ATOM 653 O O . GLN A 1 82 ? 20.149 31.029 1.902 1.00 78.62 82 GLN A O 1
ATOM 658 N N . HIS A 1 83 ? 18.197 31.120 0.810 1.00 86.62 83 HIS A N 1
ATOM 659 C CA . HIS A 1 83 ? 17.430 31.404 2.013 1.00 86.62 83 HIS A CA 1
ATOM 660 C C . HIS A 1 83 ? 17.436 30.184 2.960 1.00 86.62 83 HIS A C 1
ATOM 662 O O . HIS A 1 83 ? 17.086 29.089 2.518 1.00 86.62 83 HIS A O 1
ATOM 668 N N . PRO A 1 84 ? 17.729 30.334 4.271 1.00 87.31 84 PRO A N 1
ATOM 669 C CA . PRO A 1 84 ? 17.926 29.202 5.194 1.00 87.31 84 PRO A CA 1
ATOM 670 C C . PRO A 1 84 ? 16.748 28.225 5.309 1.00 87.31 84 PRO A C 1
ATOM 672 O O . PRO A 1 84 ? 16.905 27.073 5.710 1.00 87.31 84 PRO A O 1
ATOM 675 N N . TRP A 1 85 ? 15.537 28.687 5.002 1.00 89.19 85 TRP A N 1
ATOM 676 C CA . TRP A 1 85 ? 14.332 27.853 5.051 1.00 89.19 85 TRP A CA 1
ATOM 677 C C . TRP A 1 85 ? 14.072 27.083 3.758 1.00 89.19 85 TRP A C 1
ATOM 679 O O . TRP A 1 85 ? 13.300 26.124 3.781 1.00 89.19 85 TRP A O 1
ATOM 689 N N . VAL A 1 86 ? 14.669 27.505 2.644 1.00 83.94 86 VAL A N 1
ATOM 690 C CA . VAL A 1 86 ? 14.408 26.953 1.317 1.00 83.94 86 VAL A CA 1
ATOM 691 C C . VAL A 1 86 ? 15.275 25.719 1.117 1.00 83.94 86 VAL A C 1
ATOM 693 O O . VAL A 1 86 ? 16.497 25.772 1.178 1.00 83.94 86 VAL A O 1
ATOM 696 N N . GLN A 1 87 ? 14.615 24.594 0.870 1.00 80.00 87 GLN A N 1
ATOM 697 C CA . GLN A 1 87 ? 15.263 23.354 0.465 1.00 80.00 87 GLN A CA 1
ATOM 698 C C . GLN A 1 87 ? 15.484 23.342 -1.053 1.00 80.00 87 GLN A C 1
ATOM 700 O O . GLN A 1 87 ? 16.493 22.841 -1.539 1.00 80.00 87 GLN A O 1
ATOM 705 N N . TYR A 1 88 ? 14.508 23.865 -1.801 1.00 77.50 88 TYR A N 1
ATOM 706 C CA . TYR A 1 88 ? 14.499 23.867 -3.258 1.00 77.50 88 TYR A CA 1
ATOM 707 C C . TYR A 1 88 ? 13.559 24.955 -3.796 1.00 77.50 88 TYR A C 1
ATOM 709 O O . TYR A 1 88 ? 12.535 25.250 -3.178 1.00 77.50 88 TYR A O 1
ATOM 717 N N . ALA A 1 89 ? 13.901 25.541 -4.945 1.00 78.94 89 ALA A N 1
ATOM 718 C CA . ALA A 1 89 ? 13.046 26.486 -5.657 1.00 78.94 89 ALA A CA 1
ATOM 719 C C . ALA A 1 89 ? 13.266 26.399 -7.174 1.00 78.94 89 ALA A C 1
ATOM 721 O O . ALA A 1 89 ? 14.416 26.313 -7.619 1.00 78.94 89 ALA A O 1
ATOM 722 N N . GLU A 1 90 ? 12.195 26.498 -7.960 1.00 76.50 90 GLU A N 1
ATOM 723 C CA . GLU A 1 90 ? 12.242 26.533 -9.427 1.00 76.50 90 GLU A CA 1
ATOM 724 C C . GLU A 1 90 ? 11.158 27.425 -10.037 1.00 76.50 90 GLU A C 1
ATOM 726 O O . GLU A 1 90 ? 10.153 27.729 -9.395 1.00 76.50 90 GLU A O 1
ATOM 731 N N . VAL A 1 91 ? 11.387 27.859 -11.278 1.00 72.38 91 VAL A N 1
ATOM 732 C CA . VAL A 1 91 ? 10.380 28.552 -12.087 1.00 72.38 91 VAL A CA 1
ATOM 733 C C . VAL A 1 91 ? 9.549 27.501 -12.809 1.00 72.38 91 VAL A C 1
ATOM 735 O O . VAL A 1 91 ? 10.104 26.623 -13.463 1.00 72.38 91 VAL A O 1
ATOM 738 N N . GLU A 1 92 ? 8.230 27.621 -12.722 1.00 64.81 92 GLU A N 1
ATOM 739 C CA . GLU A 1 92 ? 7.314 26.828 -13.536 1.00 64.81 92 GLU A CA 1
ATOM 740 C C . GLU A 1 92 ? 7.348 27.393 -14.966 1.00 64.81 92 GLU A C 1
ATOM 742 O O . GLU A 1 92 ? 6.857 28.496 -15.214 1.00 64.81 92 GLU A O 1
ATOM 747 N N . GLN A 1 93 ? 7.997 26.690 -15.902 1.00 47.88 93 GLN A N 1
ATOM 748 C CA . GLN A 1 93 ? 7.968 27.073 -17.314 1.00 47.88 93 GLN A CA 1
ATOM 749 C C . GLN A 1 93 ? 6.648 26.618 -17.937 1.00 47.88 93 GLN A C 1
ATOM 751 O O . GLN A 1 93 ? 6.352 25.425 -17.989 1.00 47.88 93 GLN A O 1
ATOM 756 N N . GLU A 1 94 ? 5.858 27.567 -18.439 1.00 42.62 94 GLU A N 1
ATOM 757 C CA . GLU A 1 94 ? 4.757 27.246 -19.344 1.00 42.62 94 GLU A CA 1
ATOM 758 C C . GLU A 1 94 ? 5.360 26.684 -20.637 1.00 42.62 94 GLU A C 1
ATOM 760 O O . GLU A 1 94 ? 6.092 27.373 -21.350 1.00 42.62 94 GLU A O 1
ATOM 765 N N . VAL A 1 95 ? 5.071 25.419 -20.943 1.00 35.56 95 VAL A N 1
ATOM 766 C CA . VAL A 1 95 ? 5.414 24.831 -22.238 1.00 35.56 95 VAL A CA 1
ATOM 767 C C . VAL A 1 95 ? 4.570 25.541 -23.297 1.00 35.56 95 VAL A C 1
ATOM 769 O O . VAL A 1 95 ? 3.399 25.221 -23.495 1.00 35.56 95 VAL A O 1
ATOM 772 N N . GLN A 1 96 ? 5.149 26.531 -23.980 1.00 31.64 96 GLN A N 1
ATOM 773 C CA . GLN A 1 96 ? 4.558 27.082 -25.194 1.00 31.64 96 GLN A CA 1
ATOM 774 C C . GLN A 1 96 ? 4.712 26.052 -26.313 1.00 31.64 96 GLN A C 1
ATOM 776 O O . GLN A 1 96 ? 5.699 26.043 -27.045 1.00 31.64 96 GLN A O 1
ATOM 781 N N . THR A 1 97 ? 3.727 25.176 -26.479 1.00 34.19 97 THR A N 1
ATOM 782 C CA . THR A 1 97 ? 3.576 24.415 -27.721 1.00 34.19 97 THR A CA 1
ATOM 783 C C . THR A 1 97 ? 3.275 25.387 -28.864 1.00 34.19 97 THR A C 1
ATOM 785 O O . THR A 1 97 ? 2.117 25.713 -29.128 1.00 34.19 97 THR A O 1
ATOM 788 N N . GLN A 1 98 ? 4.312 25.861 -29.560 1.00 32.88 98 GLN A N 1
ATOM 789 C CA . GLN A 1 98 ? 4.180 26.467 -30.885 1.00 32.88 98 GLN A CA 1
ATOM 790 C C . GLN A 1 98 ? 3.838 25.372 -31.906 1.00 32.88 98 GLN A C 1
ATOM 792 O O . GLN A 1 98 ? 4.668 24.943 -32.701 1.00 32.88 98 GLN A O 1
ATOM 797 N N . ASN A 1 99 ? 2.582 24.929 -31.905 1.00 33.28 99 ASN A N 1
ATOM 798 C CA . ASN A 1 99 ? 2.017 24.231 -33.050 1.00 33.28 99 ASN A CA 1
ATOM 799 C C . ASN A 1 99 ? 1.757 25.263 -34.154 1.00 33.28 99 ASN A C 1
ATOM 801 O O . ASN A 1 99 ? 0.750 25.970 -34.131 1.00 33.28 99 ASN A O 1
ATOM 805 N N . ARG A 1 100 ? 2.636 25.334 -35.160 1.00 32.88 100 ARG A N 1
ATOM 806 C CA . ARG A 1 100 ? 2.225 25.800 -36.491 1.00 32.88 100 ARG A CA 1
ATOM 807 C C . ARG A 1 100 ? 1.392 24.692 -37.136 1.00 32.88 100 ARG A C 1
ATOM 809 O O . ARG A 1 100 ? 1.899 23.905 -37.924 1.00 32.88 100 ARG A O 1
ATOM 816 N N . LEU A 1 101 ? 0.110 24.638 -36.787 1.00 36.09 101 LEU A N 1
ATOM 817 C CA . LEU A 1 101 ? -0.900 24.010 -37.633 1.00 36.09 101 LEU A CA 1
ATOM 818 C C . LEU A 1 101 ? -1.389 25.086 -38.604 1.00 36.09 101 LEU A C 1
ATOM 820 O O . LEU A 1 101 ? -1.888 26.135 -38.198 1.00 36.09 101 LEU A O 1
ATOM 824 N N . SER A 1 102 ? -1.151 24.851 -39.890 1.00 29.81 102 SER A N 1
ATOM 825 C CA . SER A 1 102 ? -1.661 25.651 -40.998 1.00 29.81 102 SER A CA 1
ATOM 826 C C . SER A 1 102 ? -3.179 25.809 -40.905 1.00 29.81 102 SER A C 1
ATOM 828 O O . SER A 1 102 ? -3.902 24.864 -40.597 1.00 29.81 102 SER A O 1
ATOM 830 N N . ALA A 1 103 ? -3.640 27.029 -41.167 1.00 37.03 103 ALA A N 1
ATOM 831 C CA . ALA A 1 103 ? -5.027 27.449 -41.084 1.00 37.03 103 ALA A CA 1
ATOM 832 C C . ALA A 1 103 ? -5.934 26.641 -42.024 1.00 37.03 103 ALA A C 1
ATOM 834 O O . ALA A 1 103 ? -5.949 26.923 -43.218 1.00 37.03 103 ALA A O 1
ATOM 835 N N . GLN A 1 104 ? -6.721 25.697 -41.494 1.00 34.44 104 GLN A N 1
ATOM 836 C CA . GLN A 1 104 ? -8.009 25.366 -42.120 1.00 34.44 104 GLN A CA 1
ATOM 837 C C . GLN A 1 104 ? -9.047 24.627 -41.274 1.00 34.44 104 GLN A C 1
ATOM 839 O O . GLN A 1 104 ? -10.199 24.616 -41.688 1.00 34.44 104 GLN A O 1
ATOM 844 N N . ASP A 1 105 ? -8.735 24.134 -40.076 1.00 33.06 105 ASP A N 1
ATOM 845 C CA . ASP A 1 105 ? -9.767 23.553 -39.207 1.00 33.06 105 ASP A CA 1
ATOM 846 C C . ASP A 1 105 ? -10.023 24.431 -37.984 1.00 33.06 105 ASP A C 1
ATOM 848 O O . ASP A 1 105 ? -9.208 24.527 -37.069 1.00 33.06 105 ASP A O 1
ATOM 852 N N . GLN A 1 106 ? -11.187 25.084 -37.974 1.00 29.92 106 GLN A N 1
ATOM 853 C CA . GLN A 1 106 ? -11.796 25.654 -36.773 1.00 29.92 106 GLN A CA 1
ATOM 854 C C . GLN A 1 106 ? -12.070 24.507 -35.785 1.00 29.92 106 GLN A C 1
ATOM 856 O O . GLN A 1 106 ? -12.930 23.670 -36.074 1.00 29.92 106 GLN A O 1
ATOM 861 N N . PRO A 1 107 ? -11.418 24.429 -34.610 1.00 31.16 107 PRO A N 1
ATOM 862 C CA . PRO A 1 107 ? -11.761 23.397 -33.656 1.00 31.16 107 PRO A CA 1
ATOM 863 C C . PRO A 1 107 ? -12.993 23.856 -32.876 1.00 31.16 107 PRO A C 1
ATOM 865 O O . PRO A 1 107 ? -12.934 24.743 -32.022 1.00 31.16 107 PRO A O 1
ATOM 868 N N . THR A 1 108 ? -14.129 23.211 -33.142 1.00 29.36 108 THR A N 1
ATOM 869 C CA . THR A 1 108 ? -15.246 23.153 -32.195 1.00 29.36 108 THR A CA 1
ATOM 870 C C . THR A 1 108 ? -14.701 22.813 -30.811 1.00 29.36 108 THR A C 1
ATOM 872 O O . THR A 1 108 ? -14.016 21.804 -30.631 1.00 29.36 108 THR A O 1
ATOM 875 N N . ARG A 1 109 ? -15.000 23.684 -29.848 1.00 30.50 109 ARG A N 1
ATOM 876 C CA . ARG A 1 109 ? -14.570 23.644 -28.449 1.00 30.50 109 ARG A CA 1
ATOM 877 C C . ARG A 1 109 ? -14.920 22.293 -27.805 1.00 30.50 109 ARG A C 1
ATOM 879 O O . ARG A 1 109 ? -15.995 22.139 -27.234 1.00 30.50 109 ARG A O 1
ATOM 886 N N . LYS A 1 110 ? -14.020 21.307 -27.874 1.00 33.00 110 LYS A N 1
ATOM 887 C CA . LYS A 1 110 ? -14.091 20.117 -27.018 1.00 33.00 110 LYS A CA 1
ATOM 888 C C . LYS A 1 110 ? -13.695 20.549 -25.612 1.00 33.00 110 LYS A C 1
ATOM 890 O O . LYS A 1 110 ? -12.543 20.883 -25.352 1.00 33.00 110 LYS A O 1
ATOM 895 N N . THR A 1 111 ? -14.685 20.602 -24.729 1.00 26.48 111 THR A N 1
ATOM 896 C CA . THR A 1 111 ? -14.532 20.821 -23.291 1.00 26.48 111 THR A CA 1
ATOM 897 C C . THR A 1 111 ? -13.435 19.909 -22.742 1.00 26.48 111 THR A C 1
ATOM 899 O O . THR A 1 111 ? -13.603 18.692 -22.713 1.00 26.48 111 THR A O 1
ATOM 902 N N . ILE A 1 112 ? -12.313 20.491 -22.310 1.00 32.56 112 ILE A N 1
ATOM 903 C CA . ILE A 1 112 ? -11.288 19.780 -21.543 1.00 32.56 112 ILE A CA 1
ATOM 904 C C . ILE A 1 112 ? -11.940 19.396 -20.215 1.00 32.56 112 ILE A C 1
ATOM 906 O O . ILE A 1 112 ? -12.268 20.265 -19.404 1.00 32.56 112 ILE A O 1
ATOM 910 N N . GLN A 1 113 ? -12.183 18.101 -20.008 1.00 26.78 113 GLN A N 1
ATOM 911 C CA . GLN A 1 113 ? -12.546 17.601 -18.690 1.00 26.78 113 GLN A CA 1
ATOM 912 C C . GLN A 1 113 ? -11.334 17.805 -17.785 1.00 26.78 113 GLN A C 1
ATOM 914 O O . GLN A 1 113 ? -10.315 17.138 -17.933 1.00 26.78 113 GLN A O 1
ATOM 919 N N . VAL A 1 114 ? -11.436 18.771 -16.875 1.00 30.62 114 VAL A N 1
ATOM 920 C CA . VAL A 1 114 ? -10.506 18.924 -15.758 1.00 30.62 114 VAL A CA 1
ATOM 921 C C . VAL A 1 114 ? -10.399 17.558 -15.082 1.00 30.62 114 VAL A C 1
ATOM 923 O O . VAL A 1 114 ? -11.409 17.057 -14.581 1.00 30.62 114 VAL A O 1
ATOM 926 N N . LEU A 1 115 ? -9.209 16.945 -15.090 1.00 29.09 115 LEU A N 1
ATOM 927 C CA . LEU A 1 115 ? -8.932 15.757 -14.288 1.00 29.09 115 LEU A CA 1
ATOM 928 C C . LEU A 1 115 ? -9.180 16.152 -12.830 1.00 29.09 115 LEU A C 1
ATOM 930 O O . LEU A 1 115 ? -8.381 16.851 -12.206 1.00 29.09 115 LEU A O 1
ATOM 934 N N . LYS A 1 116 ? -10.356 15.779 -12.316 1.00 28.39 116 LYS A N 1
ATOM 935 C CA . LYS A 1 116 ? -10.683 15.875 -10.895 1.00 28.39 116 LYS A CA 1
ATOM 936 C C . LYS A 1 116 ? -9.535 15.224 -10.125 1.00 28.39 116 LYS A C 1
ATOM 938 O O . LYS A 1 116 ? -9.017 14.197 -10.563 1.00 28.39 116 LYS A O 1
ATOM 943 N N . ALA A 1 117 ? -9.176 15.792 -8.967 1.00 32.06 117 ALA A N 1
ATOM 944 C CA . ALA A 1 117 ? -8.417 15.042 -7.966 1.00 32.06 117 ALA A CA 1
ATOM 945 C C . ALA A 1 117 ? -9.017 13.629 -7.896 1.00 32.06 117 ALA A C 1
ATOM 947 O O . ALA A 1 117 ? -10.256 13.549 -7.921 1.00 32.06 117 ALA A O 1
ATOM 948 N N . PRO A 1 118 ? -8.195 12.556 -7.887 1.00 38.12 118 PRO A N 1
ATOM 949 C CA . PRO A 1 118 ? -8.731 11.206 -7.897 1.00 38.12 118 PRO A CA 1
ATOM 950 C C . PRO A 1 118 ? -9.807 11.153 -6.816 1.00 38.12 118 PRO A C 1
ATOM 952 O O . PRO A 1 118 ? -9.567 11.667 -5.712 1.00 38.12 118 PRO A O 1
ATOM 955 N N . PRO A 1 119 ? -11.026 10.691 -7.153 1.00 47.16 119 PRO A N 1
ATOM 956 C CA . PRO A 1 119 ? -12.101 10.643 -6.180 1.00 47.16 119 PRO A CA 1
ATOM 957 C C . PRO A 1 119 ? -11.544 9.974 -4.929 1.00 47.16 119 PRO A C 1
ATOM 959 O O . PRO A 1 119 ? -10.779 9.012 -5.043 1.00 47.16 119 PRO A O 1
ATOM 962 N N . LYS A 1 120 ? -11.863 10.527 -3.747 1.00 47.91 120 LYS A N 1
ATOM 963 C CA . LYS A 1 120 ? -11.518 9.881 -2.475 1.00 47.91 120 LYS A CA 1
ATOM 964 C C . LYS A 1 120 ? -11.857 8.399 -2.656 1.00 47.91 120 LYS A C 1
ATOM 966 O O . LYS A 1 120 ? -12.995 8.142 -3.065 1.00 47.91 120 LYS A O 1
ATOM 971 N N . PRO A 1 121 ? -10.885 7.482 -2.486 1.00 65.69 121 PRO A N 1
ATOM 972 C CA . PRO A 1 121 ? -11.078 6.108 -2.904 1.00 65.69 121 PRO A CA 1
ATOM 973 C C . PRO A 1 121 ? -12.359 5.582 -2.268 1.00 65.69 121 PRO A C 1
ATOM 975 O O . PRO A 1 121 ? -12.701 5.936 -1.134 1.00 65.69 121 PRO A O 1
ATOM 978 N N . GLU A 1 122 ? -13.131 4.852 -3.061 1.00 80.94 122 GLU A N 1
ATOM 979 C CA . GLU A 1 122 ? -14.452 4.398 -2.658 1.00 80.94 122 GLU A CA 1
ATOM 980 C C . GLU A 1 122 ? -14.306 3.482 -1.444 1.00 80.94 122 GLU A C 1
ATOM 982 O O . GLU A 1 122 ? -13.512 2.544 -1.460 1.00 80.94 122 GLU A O 1
ATOM 987 N N . ILE A 1 123 ? -15.046 3.764 -0.376 1.00 86.00 123 ILE A N 1
ATOM 988 C CA . ILE A 1 123 ? -15.086 2.887 0.792 1.00 86.00 123 ILE A CA 1
ATOM 989 C C . ILE A 1 123 ? -15.973 1.698 0.445 1.00 86.00 123 ILE A C 1
ATOM 991 O O . ILE A 1 123 ? -17.085 1.893 -0.043 1.00 86.00 123 ILE A O 1
ATOM 995 N N . ILE A 1 124 ? -15.517 0.483 0.740 1.00 87.31 124 ILE A N 1
ATOM 996 C CA . ILE A 1 124 ? -16.353 -0.712 0.676 1.00 87.31 124 ILE A CA 1
ATOM 997 C C . ILE A 1 124 ? -17.360 -0.640 1.835 1.00 87.31 124 ILE A C 1
ATOM 999 O O . ILE A 1 124 ? -16.954 -0.695 3.001 1.00 87.31 124 ILE A O 1
ATOM 1003 N N . PRO A 1 125 ? -18.670 -0.472 1.562 1.00 86.06 125 PRO A N 1
ATOM 1004 C CA . PRO A 1 125 ? -19.648 -0.272 2.622 1.00 86.06 125 PRO A CA 1
ATOM 1005 C C . PRO A 1 125 ? -19.735 -1.490 3.541 1.00 86.06 125 PRO A C 1
ATOM 1007 O O . PRO A 1 125 ? -19.824 -2.625 3.078 1.00 86.06 125 PRO A O 1
ATOM 1010 N N . GLY A 1 126 ? -19.760 -1.243 4.851 1.00 92.56 126 GLY A N 1
ATOM 1011 C CA . GLY A 1 126 ? -19.875 -2.304 5.849 1.00 92.56 126 GLY A CA 1
ATOM 1012 C C . GLY A 1 126 ? -18.581 -3.079 6.102 1.00 92.56 126 GLY A C 1
ATOM 1013 O O . GLY A 1 126 ? -18.647 -4.134 6.726 1.00 92.56 126 GLY A O 1
ATOM 1014 N N . GLU A 1 127 ? -17.425 -2.576 5.663 1.00 95.69 127 GLU A N 1
ATOM 1015 C CA . GLU A 1 127 ? -16.123 -3.176 5.957 1.00 95.69 127 GLU A CA 1
ATOM 1016 C C . GLU A 1 127 ? -15.176 -2.210 6.674 1.00 95.69 127 GLU A C 1
ATOM 1018 O O . GLU A 1 127 ? -15.157 -1.004 6.420 1.00 95.69 127 GLU A O 1
ATOM 1023 N N . VAL A 1 128 ? -14.356 -2.765 7.566 1.00 96.56 128 VAL A N 1
ATOM 1024 C CA . VAL A 1 128 ? -13.322 -2.044 8.315 1.00 96.56 128 VAL A CA 1
ATOM 1025 C C . VAL A 1 128 ? -12.054 -2.886 8.379 1.00 96.56 128 VAL A C 1
ATOM 1027 O O . VAL A 1 128 ? -12.112 -4.108 8.526 1.00 96.56 128 VAL A O 1
ATOM 1030 N N . ILE A 1 129 ? -10.900 -2.235 8.288 1.00 96.56 129 ILE A N 1
ATOM 1031 C CA . ILE A 1 129 ? -9.600 -2.854 8.538 1.00 96.56 129 ILE A CA 1
ATOM 1032 C C . ILE A 1 129 ? -9.179 -2.473 9.951 1.00 96.56 129 ILE A C 1
ATOM 1034 O O . ILE A 1 129 ? -9.096 -1.291 10.280 1.00 96.56 129 ILE A O 1
ATOM 1038 N N . ILE A 1 130 ? -8.904 -3.467 10.793 1.00 97.19 130 ILE A N 1
ATOM 1039 C CA . ILE A 1 130 ? -8.407 -3.247 12.155 1.00 97.19 130 ILE A CA 1
ATOM 1040 C C . ILE A 1 130 ? -7.016 -3.847 12.263 1.00 97.19 130 ILE A C 1
ATOM 1042 O O . ILE A 1 130 ? -6.832 -5.042 12.022 1.00 97.19 130 ILE A O 1
ATOM 1046 N N . LYS A 1 131 ? -6.047 -3.020 12.659 1.00 96.25 131 LYS A N 1
ATOM 1047 C CA . LYS A 1 131 ? -4.700 -3.458 13.013 1.00 96.25 131 LYS A CA 1
ATOM 1048 C C . LYS A 1 131 ? -4.563 -3.552 14.526 1.00 96.25 131 LYS A C 1
ATOM 1050 O O . LYS A 1 131 ? -4.848 -2.596 15.247 1.00 96.25 131 LYS A O 1
ATOM 1055 N N . TYR A 1 132 ? -4.079 -4.693 14.999 1.00 96.19 132 TYR A N 1
ATOM 1056 C CA . TYR A 1 132 ? -3.827 -4.942 16.414 1.00 96.19 132 TYR A CA 1
ATOM 1057 C C . TYR A 1 132 ? -2.366 -4.691 16.763 1.00 96.19 132 TYR A C 1
ATOM 1059 O O . TYR A 1 132 ? -1.466 -4.916 15.950 1.00 96.19 132 TYR A O 1
ATOM 1067 N N . LYS A 1 133 ? -2.117 -4.278 18.008 1.00 94.94 133 LYS A N 1
ATOM 1068 C CA . LYS A 1 133 ? -0.752 -4.092 18.496 1.00 94.94 133 LYS A CA 1
ATOM 1069 C C . LYS A 1 133 ? 0.026 -5.416 18.468 1.00 94.94 133 LYS A C 1
ATOM 1071 O O . LYS A 1 133 ? -0.552 -6.482 18.700 1.00 94.94 133 LYS A O 1
ATOM 1076 N N . PRO A 1 134 ? 1.358 -5.380 18.280 1.00 91.62 134 PRO A N 1
ATOM 1077 C CA . PRO A 1 134 ? 2.186 -6.584 18.225 1.00 91.62 134 PRO A CA 1
ATOM 1078 C C . PRO A 1 134 ? 2.097 -7.500 19.450 1.00 91.62 134 PRO A C 1
ATOM 1080 O O . PRO A 1 134 ? 2.351 -8.694 19.322 1.00 91.62 134 PRO A O 1
ATOM 1083 N N . THR A 1 135 ? 1.721 -6.975 20.613 1.00 93.19 135 THR A N 1
ATOM 1084 C CA . THR A 1 135 ? 1.566 -7.735 21.862 1.00 93.19 135 THR A CA 1
ATOM 1085 C C . THR A 1 135 ? 0.285 -8.566 21.921 1.00 93.19 135 THR A C 1
ATOM 1087 O O . THR A 1 135 ? 0.185 -9.466 22.750 1.00 93.19 135 THR A O 1
ATOM 1090 N N . VAL A 1 136 ? -0.689 -8.301 21.049 1.00 93.25 136 VAL A N 1
ATOM 1091 C CA . VAL A 1 136 ? -1.968 -9.014 21.040 1.00 93.25 136 VAL A CA 1
ATOM 1092 C C . VAL A 1 136 ? -1.786 -10.383 20.388 1.00 93.25 136 VAL A C 1
ATOM 1094 O O . VAL A 1 136 ? -1.252 -10.509 19.275 1.00 93.25 136 VAL A O 1
ATOM 1097 N N . ALA A 1 137 ? -2.216 -11.422 21.104 1.00 89.31 137 ALA A N 1
ATOM 1098 C CA . ALA A 1 137 ? -2.247 -12.789 20.605 1.00 89.31 137 ALA A CA 1
ATOM 1099 C C . ALA A 1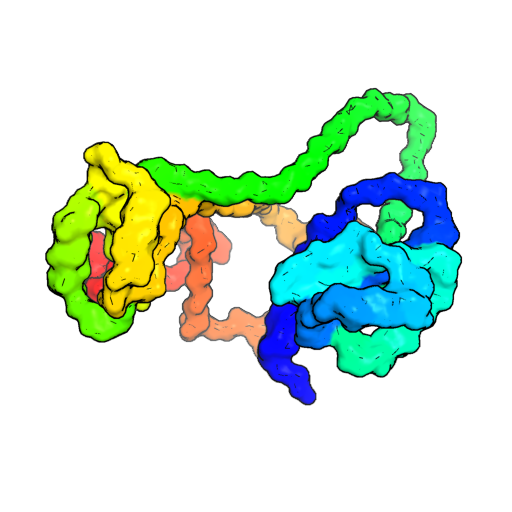 137 ? -3.357 -12.954 19.559 1.00 89.31 137 ALA A C 1
ATOM 1101 O O . ALA A 1 137 ? -4.437 -12.386 19.705 1.00 89.31 137 ALA A O 1
ATOM 1102 N N . MET A 1 138 ? -3.128 -13.784 18.536 1.00 80.50 138 MET A N 1
ATOM 1103 C CA . MET A 1 138 ? -4.100 -13.977 17.449 1.00 80.50 138 MET A CA 1
ATOM 1104 C C . MET A 1 138 ? -5.459 -14.487 17.955 1.00 80.50 138 MET A C 1
ATOM 1106 O O . MET A 1 138 ? -6.491 -14.121 17.420 1.00 80.50 138 MET A O 1
ATOM 1110 N N . MET A 1 139 ? -5.492 -15.285 19.024 1.00 84.00 139 MET A N 1
ATOM 1111 C CA . MET A 1 139 ? -6.764 -15.734 19.606 1.00 84.00 139 MET A CA 1
ATOM 1112 C C . MET A 1 139 ? -7.528 -14.629 20.334 1.00 84.00 139 MET A C 1
ATOM 1114 O O . MET A 1 139 ? -8.754 -14.638 20.334 1.00 84.00 139 MET A O 1
ATOM 1118 N N . ALA A 1 140 ? -6.828 -13.638 20.890 1.00 89.88 140 ALA A N 1
ATOM 1119 C CA . ALA A 1 140 ? -7.479 -12.497 21.523 1.00 89.88 140 ALA A CA 1
ATOM 1120 C C . ALA A 1 140 ? -8.174 -11.591 20.493 1.00 89.88 140 ALA A C 1
ATOM 1122 O O . ALA A 1 140 ? -9.186 -10.973 20.815 1.00 89.88 140 ALA A O 1
ATOM 1123 N N . THR A 1 141 ? -7.687 -11.540 19.244 1.00 90.75 141 THR A N 1
ATOM 1124 C CA . THR A 1 141 ? -8.330 -10.733 18.192 1.00 90.75 141 THR A CA 1
ATOM 1125 C C . THR A 1 141 ? -9.733 -11.242 17.864 1.00 90.75 141 THR A C 1
ATOM 1127 O O . THR A 1 141 ? -10.617 -10.428 17.608 1.00 90.75 141 THR A O 1
ATOM 1130 N N . VAL A 1 142 ? -9.964 -12.558 17.959 1.00 90.69 142 VAL A N 1
ATOM 1131 C CA . VAL A 1 142 ? -11.281 -13.182 17.758 1.00 90.69 142 VAL A CA 1
ATOM 1132 C C . VAL A 1 142 ? -12.269 -12.732 18.833 1.00 90.69 142 VAL A C 1
ATOM 1134 O O . VAL A 1 142 ? -13.382 -12.332 18.502 1.00 90.69 142 VAL A O 1
ATOM 1137 N N . SER A 1 143 ? -11.857 -12.728 20.103 1.00 92.62 143 SER A N 1
ATOM 1138 C CA . SER A 1 143 ? -12.704 -12.251 21.203 1.00 92.62 143 SER A CA 1
ATOM 1139 C C . SER A 1 143 ? -13.028 -10.763 21.067 1.00 92.62 143 SER A C 1
ATOM 1141 O O . SER A 1 143 ? -14.188 -10.378 21.170 1.00 92.62 143 SER A O 1
ATOM 1143 N N . ILE A 1 144 ? -12.030 -9.932 20.743 1.00 94.00 144 ILE A N 1
ATOM 1144 C CA . ILE A 1 144 ? -12.228 -8.489 20.531 1.00 94.00 144 ILE A CA 1
ATOM 1145 C C . ILE A 1 144 ? -13.185 -8.236 19.357 1.00 94.00 144 ILE A C 1
ATOM 1147 O O . ILE A 1 144 ? -14.056 -7.371 19.436 1.00 94.00 144 ILE A O 1
ATOM 1151 N N . ALA A 1 145 ? -13.048 -8.992 18.264 1.00 94.44 145 ALA A N 1
ATOM 1152 C CA . ALA A 1 145 ? -13.957 -8.898 17.128 1.00 94.44 145 ALA A CA 1
ATOM 1153 C C . ALA A 1 145 ? -15.389 -9.291 17.517 1.00 94.44 145 ALA A C 1
ATOM 1155 O O . ALA A 1 145 ? -16.326 -8.569 17.178 1.00 94.44 145 ALA A O 1
ATOM 1156 N N . ALA A 1 146 ? -15.558 -10.376 18.279 1.00 93.50 146 ALA A N 1
ATOM 1157 C CA . ALA A 1 146 ? -16.862 -10.823 18.760 1.00 93.50 146 ALA A CA 1
ATOM 1158 C C . ALA A 1 146 ? -17.539 -9.778 19.665 1.00 93.50 146 ALA A C 1
ATOM 1160 O O . ALA A 1 146 ? -18.726 -9.509 19.494 1.00 93.50 146 ALA A O 1
ATOM 1161 N N . GLU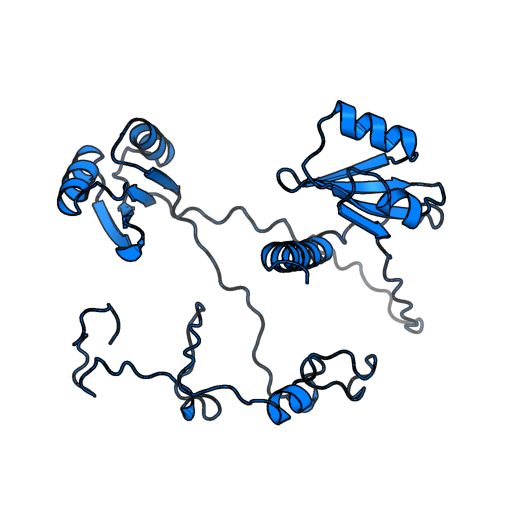 A 1 147 ? -16.791 -9.128 20.563 1.00 93.94 147 GLU A N 1
ATOM 1162 C CA . GLU A 1 147 ? -17.298 -8.028 21.402 1.00 93.94 147 GLU A CA 1
ATOM 1163 C C . GLU A 1 147 ? -17.794 -6.831 20.581 1.00 93.94 147 GLU A C 1
ATOM 1165 O O . GLU A 1 147 ? -18.786 -6.193 20.932 1.00 93.94 147 GLU A O 1
ATOM 1170 N N . LEU A 1 148 ? -17.111 -6.519 19.478 1.00 93.56 148 LEU A N 1
ATOM 1171 C CA . LEU A 1 148 ? -17.507 -5.449 18.561 1.00 93.56 148 LEU A CA 1
ATOM 1172 C C . LEU A 1 148 ? -18.646 -5.872 17.612 1.00 93.56 148 LEU A C 1
ATOM 1174 O O . LEU A 1 148 ? -19.207 -5.020 16.917 1.00 93.56 148 LEU A O 1
ATOM 1178 N N . GLY A 1 149 ? -19.011 -7.160 17.599 1.00 95.25 149 GLY A N 1
ATOM 1179 C CA . GLY A 1 149 ? -19.999 -7.754 16.694 1.00 95.25 149 GLY A CA 1
ATOM 1180 C C . GLY A 1 149 ? -19.482 -7.964 15.266 1.00 95.25 149 GLY A C 1
ATOM 1181 O O . GLY A 1 149 ? -20.273 -8.051 14.330 1.00 95.25 149 GLY A O 1
ATOM 1182 N N . LEU A 1 150 ? -18.163 -7.996 15.081 1.00 96.75 150 LEU A N 1
ATOM 1183 C CA . LEU A 1 150 ? -17.499 -8.069 13.784 1.00 96.75 150 LEU A CA 1
ATOM 1184 C C . LEU A 1 150 ? -17.315 -9.516 13.321 1.00 96.75 150 LEU A C 1
ATOM 1186 O O . LEU A 1 150 ? -16.988 -10.402 14.106 1.00 96.75 150 LEU A O 1
ATOM 1190 N N . THR A 1 151 ? -17.462 -9.749 12.015 1.00 96.38 151 THR A N 1
ATOM 1191 C CA . THR A 1 151 ? -17.178 -11.055 11.388 1.00 96.38 151 THR A CA 1
ATOM 1192 C C . THR A 1 151 ? -15.929 -10.951 10.521 1.00 96.38 151 THR A C 1
ATOM 1194 O O . THR A 1 151 ? -15.841 -10.042 9.696 1.00 96.38 151 THR A O 1
ATOM 1197 N N . SER A 1 152 ? -14.945 -11.837 10.694 1.00 94.38 152 SER A N 1
ATOM 1198 C CA . SER A 1 152 ? -13.710 -11.799 9.900 1.00 94.38 152 SER A CA 1
ATOM 1199 C C . SER A 1 152 ? -13.975 -12.157 8.436 1.00 94.38 152 SER A C 1
ATOM 1201 O O . SER A 1 152 ? -14.673 -13.119 8.129 1.00 94.38 152 SER A O 1
ATOM 1203 N N . ILE A 1 153 ? -13.398 -11.370 7.527 1.00 93.62 153 ILE A N 1
ATOM 1204 C CA . ILE A 1 153 ? -13.406 -11.624 6.081 1.00 93.62 153 ILE A CA 1
ATOM 1205 C C . ILE A 1 153 ? -12.039 -12.159 5.658 1.00 93.62 153 ILE A C 1
ATOM 1207 O O . ILE A 1 153 ? -11.943 -13.207 5.025 1.00 93.62 153 ILE A O 1
ATOM 1211 N N . LYS A 1 154 ? -10.967 -11.436 6.008 1.00 91.06 154 LYS A N 1
ATOM 1212 C CA . LYS A 1 154 ? -9.603 -11.764 5.579 1.00 91.06 154 LYS A CA 1
ATOM 1213 C C . LYS A 1 154 ? -8.569 -11.338 6.613 1.00 91.06 154 LYS A C 1
ATOM 1215 O O . LYS A 1 154 ? -8.540 -10.182 7.028 1.00 91.06 154 LYS A O 1
ATOM 1220 N N . GLY A 1 155 ? -7.689 -12.261 6.993 1.00 89.00 155 GLY A N 1
ATOM 1221 C CA . GLY A 1 155 ? -6.512 -11.965 7.808 1.00 89.00 155 GLY A CA 1
ATOM 1222 C C . GLY A 1 155 ? -5.346 -11.460 6.957 1.00 89.00 155 GLY A C 1
ATOM 1223 O O . GLY A 1 155 ? -5.078 -11.985 5.879 1.00 89.00 155 GLY A O 1
ATOM 1224 N N . ILE A 1 156 ? -4.632 -10.456 7.457 1.00 87.81 156 ILE A N 1
ATOM 1225 C CA . ILE A 1 156 ? -3.392 -9.924 6.884 1.00 87.81 156 ILE A CA 1
ATOM 1226 C C . ILE A 1 156 ? -2.279 -10.181 7.905 1.00 87.81 156 ILE A C 1
ATOM 1228 O O . ILE A 1 156 ? -1.825 -9.287 8.627 1.00 87.81 156 ILE A O 1
ATOM 1232 N N . SER A 1 157 ? -1.871 -11.448 8.002 1.00 82.88 157 SER A N 1
ATOM 1233 C CA . SER A 1 157 ? -1.059 -11.981 9.105 1.00 82.88 157 SER A CA 1
ATOM 1234 C C . SER A 1 157 ? 0.244 -11.211 9.335 1.00 82.88 157 SER A C 1
ATOM 1236 O O . SER A 1 157 ? 0.560 -10.878 10.476 1.00 82.88 157 SER A O 1
ATOM 1238 N N . ARG A 1 158 ? 0.963 -10.838 8.262 1.00 83.50 158 ARG A N 1
ATOM 1239 C CA . ARG A 1 158 ? 2.226 -10.074 8.357 1.00 83.50 158 ARG A CA 1
ATOM 1240 C C . ARG A 1 158 ? 2.059 -8.690 8.987 1.00 83.50 158 ARG A C 1
ATOM 1242 O O . ARG A 1 158 ? 3.014 -8.175 9.558 1.00 83.50 158 ARG A O 1
ATOM 1249 N N . LEU A 1 159 ? 0.872 -8.094 8.882 1.00 84.81 159 LEU A N 1
ATOM 1250 C CA . LEU A 1 159 ? 0.577 -6.772 9.437 1.00 84.81 159 LEU A CA 1
ATOM 1251 C C . LEU A 1 159 ? -0.166 -6.838 10.775 1.00 84.81 159 LEU A C 1
ATOM 1253 O O . LEU A 1 159 ? -0.411 -5.787 11.360 1.00 84.81 159 LEU A O 1
ATOM 1257 N N . LYS A 1 160 ? -0.534 -8.039 11.253 1.00 90.00 160 LYS A N 1
ATOM 1258 C CA . LYS A 1 160 ? -1.486 -8.228 12.363 1.00 90.00 160 LYS A CA 1
ATOM 1259 C C . LYS A 1 160 ? -2.761 -7.398 12.178 1.00 90.00 160 LYS A C 1
ATOM 1261 O O . LYS A 1 160 ? -3.290 -6.814 13.123 1.00 90.00 160 LYS A O 1
ATOM 1266 N N . ALA A 1 161 ? -3.237 -7.352 10.939 1.00 93.56 161 ALA A N 1
ATOM 1267 C CA . ALA A 1 161 ? -4.469 -6.677 10.577 1.00 93.56 161 ALA A CA 1
ATOM 1268 C C . ALA A 1 161 ? -5.503 -7.684 10.082 1.00 93.56 161 ALA A C 1
ATOM 1270 O O . ALA A 1 161 ? -5.153 -8.749 9.570 1.00 93.56 161 ALA A O 1
ATOM 1271 N N . VAL A 1 162 ? -6.778 -7.353 10.244 1.00 94.69 162 VAL A N 1
ATOM 1272 C CA . VAL A 1 162 ? -7.897 -8.171 9.777 1.00 94.69 162 VAL A CA 1
ATOM 1273 C C . VAL A 1 162 ? -8.933 -7.255 9.139 1.00 94.69 162 VAL A C 1
ATOM 1275 O O . VAL A 1 162 ? -9.242 -6.187 9.671 1.00 94.69 162 VAL A O 1
ATOM 1278 N N . VAL A 1 163 ? -9.454 -7.680 7.992 1.00 96.06 163 VAL A N 1
ATOM 1279 C CA . VAL A 1 163 ? -10.623 -7.078 7.351 1.00 96.06 163 VAL A CA 1
ATOM 1280 C C . VAL A 1 163 ? -11.866 -7.710 7.963 1.00 96.06 163 VAL A C 1
ATOM 1282 O O . VAL A 1 163 ? -12.009 -8.937 7.947 1.00 96.06 163 VAL A O 1
ATOM 1285 N N . TYR A 1 164 ? -12.756 -6.881 8.495 1.00 97.56 164 TYR A N 1
ATOM 1286 C CA . TYR A 1 164 ? -13.984 -7.299 9.156 1.00 97.56 164 TYR A CA 1
ATOM 1287 C C . TYR A 1 164 ? -15.222 -6.764 8.450 1.00 97.56 164 TYR A C 1
ATOM 1289 O O . TYR A 1 164 ? -15.244 -5.622 7.993 1.00 97.56 164 TYR A O 1
ATOM 1297 N N . LYS A 1 165 ? -16.283 -7.571 8.468 1.00 97.62 165 LYS A N 1
ATOM 1298 C CA . LYS A 1 165 ? -17.645 -7.151 8.161 1.00 97.62 165 LYS A CA 1
ATOM 1299 C C . LYS A 1 165 ? -18.287 -6.526 9.396 1.00 97.62 165 LYS A C 1
ATOM 1301 O O . LYS A 1 165 ? -18.273 -7.121 10.477 1.00 97.62 165 LYS A O 1
ATOM 1306 N N . ILE A 1 166 ? -18.879 -5.355 9.207 1.00 96.56 166 ILE A N 1
ATOM 1307 C CA . ILE A 1 166 ? -19.657 -4.621 10.201 1.00 96.56 166 ILE A CA 1
ATOM 1308 C C . ILE A 1 166 ? -21.082 -5.202 10.236 1.00 96.56 166 ILE A C 1
ATOM 1310 O O . ILE A 1 166 ? -21.677 -5.423 9.173 1.00 96.56 166 ILE A O 1
ATOM 1314 N N . PRO A 1 167 ? -21.648 -5.476 11.425 1.00 94.25 167 PRO A N 1
ATOM 1315 C CA . PRO A 1 167 ? -22.996 -6.017 11.546 1.00 94.25 167 PRO A CA 1
ATOM 1316 C C . PRO A 1 167 ? -24.057 -4.985 11.146 1.00 94.25 167 PRO A C 1
ATOM 1318 O O . PRO A 1 167 ? -23.862 -3.774 11.270 1.00 94.25 167 PRO A O 1
ATOM 1321 N N . ALA A 1 168 ? -25.223 -5.472 10.715 1.00 89.38 168 ALA A N 1
ATOM 1322 C CA . ALA A 1 168 ? -26.371 -4.608 10.463 1.00 89.38 168 ALA A CA 1
ATOM 1323 C C . ALA A 1 168 ? -26.736 -3.826 11.739 1.00 89.38 168 ALA A C 1
ATOM 1325 O O . ALA A 1 168 ? -26.852 -4.407 12.816 1.00 89.38 168 ALA A O 1
ATOM 1326 N N . GLY A 1 169 ? -26.906 -2.508 11.612 1.00 90.25 169 GLY A N 1
ATOM 1327 C CA . GLY A 1 169 ? -27.234 -1.619 12.731 1.00 90.25 169 GLY A CA 1
ATOM 1328 C C . GLY A 1 169 ? -26.047 -0.873 13.351 1.00 90.25 169 GLY A C 1
ATOM 1329 O O . GLY A 1 169 ? -26.285 0.025 14.154 1.00 90.25 169 GLY A O 1
ATOM 1330 N N . LYS A 1 170 ? -24.800 -1.172 12.956 1.00 93.75 170 LYS A N 1
ATOM 1331 C CA . LYS A 1 170 ? -23.625 -0.353 13.294 1.00 93.75 170 LYS A CA 1
ATOM 1332 C C . LYS A 1 170 ? -23.053 0.339 12.058 1.00 93.75 170 LYS A C 1
ATOM 1334 O O . LYS A 1 170 ? -23.088 -0.215 10.960 1.00 93.75 170 LYS A O 1
ATOM 1339 N N . THR A 1 171 ? -22.510 1.541 12.236 1.00 93.62 171 THR A N 1
ATOM 1340 C CA . THR A 1 171 ? -21.804 2.272 11.172 1.00 93.62 171 THR A CA 1
ATOM 1341 C C . THR A 1 171 ? -20.290 2.123 11.296 1.00 93.62 171 THR A C 1
ATOM 1343 O O . THR A 1 171 ? -19.756 1.783 12.354 1.00 93.62 171 THR A O 1
ATOM 1346 N N . LEU A 1 172 ? -19.583 2.400 10.200 1.00 92.06 172 LEU A N 1
ATOM 1347 C CA . LEU A 1 172 ? -18.122 2.427 10.168 1.00 92.06 172 LEU A CA 1
ATOM 1348 C C . LEU A 1 172 ? -17.550 3.415 11.187 1.00 92.06 172 LEU A C 1
ATOM 1350 O O . LEU A 1 172 ? -16.609 3.091 11.903 1.00 92.06 172 LEU A O 1
ATOM 1354 N N . GLU A 1 173 ? -18.153 4.594 11.297 1.00 92.69 173 GLU A N 1
ATOM 1355 C CA . GLU A 1 173 ? -17.734 5.643 12.222 1.00 92.69 173 GLU A CA 1
ATOM 1356 C C . GLU A 1 173 ? -17.880 5.191 13.676 1.00 92.69 173 GLU A C 1
ATOM 1358 O O . GLU A 1 173 ? -16.975 5.418 14.474 1.00 92.69 173 GLU A O 1
ATOM 1363 N N . GLN A 1 174 ? -18.982 4.508 14.006 1.00 93.69 174 GLN A N 1
ATOM 1364 C CA . GLN A 1 174 ? -19.205 3.951 15.342 1.00 93.69 174 GLN A CA 1
ATOM 1365 C C . GLN A 1 174 ? -18.140 2.909 15.689 1.00 93.69 174 GLN A C 1
ATOM 1367 O O . GLN A 1 174 ? -17.526 2.999 16.747 1.00 93.69 174 GLN A O 1
ATOM 1372 N N . ILE A 1 175 ? -17.862 1.967 14.779 1.00 95.75 175 ILE A N 1
ATOM 1373 C CA . ILE A 1 175 ? -16.822 0.953 14.999 1.00 95.75 175 ILE A CA 1
ATOM 1374 C C . ILE A 1 175 ? -15.444 1.596 15.144 1.00 95.75 175 ILE A C 1
ATOM 1376 O O . ILE A 1 175 ? -14.695 1.241 16.052 1.00 95.75 175 ILE A O 1
ATOM 1380 N N . MET A 1 176 ? -15.100 2.552 14.279 1.00 94.00 176 MET A N 1
ATOM 1381 C CA . MET A 1 176 ? -13.821 3.255 14.361 1.00 94.00 176 MET A CA 1
ATOM 1382 C C . MET A 1 176 ? -13.676 4.015 15.683 1.00 94.00 176 MET A C 1
ATOM 1384 O O . MET A 1 176 ? -12.584 4.030 16.249 1.00 94.00 176 MET A O 1
ATOM 1388 N N . GLU A 1 177 ? -14.751 4.617 16.194 1.00 94.81 177 GLU A N 1
ATOM 1389 C CA . GLU A 1 177 ? -14.741 5.303 17.487 1.00 94.81 177 GLU A CA 1
ATOM 1390 C C . GLU A 1 177 ? -14.604 4.321 18.659 1.00 94.81 177 GLU A C 1
ATOM 1392 O O . GLU A 1 177 ? -13.743 4.516 19.515 1.00 94.81 177 GLU A O 1
ATOM 1397 N N . GLU A 1 178 ? -15.358 3.215 18.655 1.00 93.94 178 GLU A N 1
ATOM 1398 C CA . GLU A 1 178 ? -15.219 2.134 19.644 1.00 93.94 178 GLU A CA 1
ATOM 1399 C C . GLU A 1 178 ? -13.784 1.569 19.667 1.00 93.94 178 GLU A C 1
ATOM 1401 O O . GLU A 1 178 ? -13.252 1.238 20.729 1.00 93.94 178 GLU A O 1
ATOM 1406 N N . CYS A 1 179 ? -13.122 1.501 18.508 1.00 94.38 179 CYS A N 1
ATOM 1407 C CA . CYS A 1 179 ? -11.747 1.020 18.396 1.00 94.38 179 CYS A CA 1
ATOM 1408 C C . CYS A 1 179 ? -10.712 1.970 19.016 1.00 94.38 179 CYS A C 1
ATOM 1410 O O . CYS A 1 179 ? -9.715 1.493 19.557 1.00 94.38 179 CYS A O 1
ATOM 1412 N N . LYS A 1 180 ? -10.924 3.295 18.984 1.00 91.88 180 LYS A N 1
ATOM 1413 C CA . LYS A 1 180 ? -9.974 4.275 19.557 1.00 91.88 180 LYS A CA 1
ATOM 1414 C C . LYS A 1 180 ? -9.797 4.117 21.066 1.00 91.88 180 LYS A C 1
ATOM 1416 O O . LYS A 1 180 ? -8.730 4.430 21.588 1.00 91.88 180 LYS A O 1
ATOM 1421 N N . GLY A 1 181 ? -10.830 3.644 21.762 1.00 86.88 181 GLY A N 1
ATOM 1422 C CA . GLY A 1 181 ? -10.802 3.426 23.209 1.00 86.88 181 GLY A CA 1
ATOM 1423 C C . GLY A 1 181 ? -10.090 2.143 23.647 1.00 86.88 181 GLY A C 1
ATOM 1424 O O . GLY A 1 181 ? -9.913 1.935 24.846 1.00 86.88 181 GLY A O 1
ATOM 1425 N N . ARG A 1 182 ? -9.691 1.272 22.711 1.00 94.12 182 ARG A N 1
ATOM 1426 C CA . ARG A 1 182 ? -9.180 -0.067 23.027 1.00 94.12 182 ARG A CA 1
ATOM 1427 C C . ARG A 1 182 ? -7.649 -0.109 23.023 1.00 94.12 182 ARG A C 1
ATOM 1429 O O . ARG A 1 182 ? -7.035 0.138 21.984 1.00 94.12 182 ARG A O 1
ATOM 1436 N N . PRO A 1 183 ? -6.994 -0.453 24.148 1.00 95.12 183 PRO A N 1
ATOM 1437 C CA . PRO A 1 183 ? -5.537 -0.493 24.230 1.00 95.12 183 PRO A CA 1
ATOM 1438 C C . PRO A 1 183 ? -4.895 -1.584 23.362 1.00 95.12 183 PRO A C 1
ATOM 1440 O O . PRO A 1 183 ? -3.694 -1.511 23.118 1.00 95.12 183 PRO A O 1
ATOM 1443 N N . GLU A 1 184 ? -5.648 -2.574 22.893 1.00 96.00 184 GLU A N 1
ATOM 1444 C CA . GLU A 1 184 ? -5.194 -3.675 22.040 1.00 96.00 184 GLU A CA 1
ATOM 1445 C C . GLU A 1 184 ? -5.111 -3.282 20.558 1.00 96.00 184 GLU A C 1
ATOM 1447 O O . GLU A 1 184 ? -4.374 -3.900 19.785 1.00 96.00 184 GLU A O 1
ATOM 1452 N N . ILE A 1 185 ? -5.852 -2.250 20.150 1.00 96.31 185 ILE A N 1
ATOM 1453 C CA . ILE A 1 185 ? -5.958 -1.817 18.757 1.00 96.31 185 ILE A CA 1
ATOM 1454 C C . ILE A 1 185 ? -4.916 -0.726 18.488 1.00 96.31 185 ILE A C 1
ATOM 1456 O O . ILE A 1 185 ? -4.725 0.197 19.278 1.00 96.31 185 ILE A O 1
ATOM 1460 N N . GLU A 1 186 ? -4.182 -0.863 17.384 1.00 95.88 186 GLU A N 1
ATOM 1461 C CA . GLU A 1 186 ? -3.232 0.151 16.915 1.00 95.88 186 GLU A CA 1
ATOM 1462 C C . GLU A 1 186 ? -3.960 1.220 16.098 1.00 95.88 186 GLU A C 1
ATOM 1464 O O . GLU A 1 186 ? -3.787 2.411 16.347 1.00 95.88 186 GLU A O 1
ATOM 1469 N N . TYR A 1 187 ? -4.810 0.790 15.162 1.00 94.81 187 TYR A N 1
ATOM 1470 C CA . TYR A 1 187 ? -5.749 1.652 14.449 1.00 94.81 187 TYR A CA 1
ATOM 1471 C C . TYR A 1 187 ? -6.892 0.841 13.825 1.00 94.81 187 TYR A C 1
ATOM 1473 O O . TYR A 1 187 ? -6.780 -0.369 13.609 1.00 94.81 187 TYR A O 1
ATOM 1481 N N . ALA A 1 188 ? -7.975 1.541 13.493 1.00 95.81 188 ALA A N 1
ATOM 1482 C CA . ALA A 1 188 ? -9.048 1.057 12.636 1.00 95.81 188 ALA A CA 1
ATOM 1483 C C . ALA A 1 188 ? -9.261 2.061 11.498 1.00 95.81 188 ALA A C 1
ATOM 1485 O O . ALA A 1 188 ? -9.262 3.270 11.741 1.00 95.81 188 ALA A O 1
ATOM 1486 N N . GLU A 1 189 ? -9.428 1.575 10.273 1.00 93.44 189 GLU A N 1
ATOM 1487 C CA . GLU A 1 189 ? -9.598 2.413 9.085 1.00 93.44 189 GLU A CA 1
ATOM 1488 C C . GLU A 1 189 ? -10.619 1.828 8.095 1.00 93.44 189 GLU A C 1
ATOM 1490 O O . GLU A 1 189 ? -10.879 0.620 8.113 1.00 93.44 189 GLU A O 1
ATOM 1495 N N . PRO A 1 190 ? -11.215 2.659 7.220 1.00 93.62 190 PRO A N 1
ATOM 1496 C CA . PRO A 1 190 ? -12.095 2.177 6.159 1.00 93.62 190 PRO A CA 1
ATOM 1497 C C . PRO A 1 190 ? -11.370 1.223 5.204 1.00 93.62 190 PRO A C 1
ATOM 1499 O O . PRO A 1 190 ? -10.220 1.474 4.842 1.00 93.62 190 PRO A O 1
ATOM 1502 N N . ASN A 1 191 ? -12.059 0.182 4.727 1.00 92.62 191 ASN A N 1
ATOM 1503 C CA . ASN A 1 191 ? -11.546 -0.607 3.608 1.00 92.62 191 ASN A CA 1
ATOM 1504 C C . ASN A 1 191 ? -11.806 0.140 2.291 1.00 92.62 191 ASN A C 1
ATOM 1506 O O . ASN A 1 191 ? -12.955 0.307 1.884 1.00 92.62 191 ASN A O 1
ATOM 1510 N N . TYR A 1 192 ? -10.750 0.620 1.643 1.00 85.38 192 TYR A N 1
ATOM 1511 C CA . TYR A 1 192 ? -10.840 1.396 0.410 1.00 85.38 192 TYR A CA 1
ATOM 1512 C C . TYR A 1 192 ? -10.647 0.515 -0.828 1.00 85.38 192 TYR A C 1
ATOM 1514 O O . TYR A 1 192 ? -9.746 -0.320 -0.876 1.00 85.38 192 TYR A O 1
ATOM 1522 N N . ARG A 1 193 ? -11.432 0.762 -1.880 1.00 75.94 193 ARG A N 1
ATOM 1523 C CA . ARG A 1 193 ? -11.159 0.229 -3.216 1.00 75.94 193 ARG A CA 1
ATOM 1524 C C . ARG A 1 193 ? -9.960 0.953 -3.814 1.00 75.94 193 ARG A C 1
ATOM 1526 O O . ARG A 1 193 ? -9.953 2.180 -3.925 1.00 75.94 193 ARG A O 1
ATOM 1533 N N . VAL A 1 194 ? -8.973 0.173 -4.233 1.00 68.62 194 VAL A N 1
ATOM 1534 C CA . VAL A 1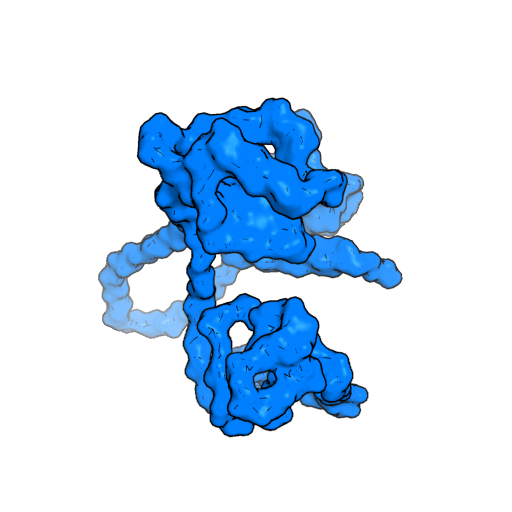 194 ? -7.856 0.628 -5.062 1.00 68.62 194 VAL A CA 1
ATOM 1535 C C . VAL A 1 194 ? -8.022 0.042 -6.458 1.00 68.62 194 VAL A C 1
ATOM 1537 O O . VAL A 1 194 ? -8.458 -1.098 -6.609 1.00 68.62 194 VAL A O 1
ATOM 1540 N N . TYR A 1 195 ? -7.702 0.837 -7.472 1.00 57.38 195 TYR A N 1
ATOM 1541 C CA . TYR A 1 195 ? -7.796 0.448 -8.874 1.00 57.38 195 TYR A CA 1
ATOM 1542 C C . TYR A 1 195 ? -6.400 0.523 -9.486 1.00 57.38 195 TYR A C 1
ATOM 1544 O O . TYR A 1 195 ? -5.643 1.443 -9.166 1.00 57.38 195 TYR A O 1
ATOM 1552 N N . ALA A 1 196 ? -6.065 -0.438 -10.347 1.00 50.66 196 ALA A N 1
ATOM 1553 C CA . ALA A 1 196 ? -4.869 -0.336 -11.171 1.00 50.66 196 ALA A CA 1
ATOM 1554 C C . ALA A 1 196 ? -4.979 0.904 -12.072 1.00 50.66 196 ALA A C 1
ATOM 1556 O O . ALA A 1 196 ? -6.064 1.237 -12.556 1.00 50.66 196 ALA A O 1
ATOM 1557 N N . LEU A 1 197 ? -3.867 1.612 -12.253 1.00 44.00 197 LEU A N 1
ATOM 1558 C CA . LEU A 1 197 ? -3.785 2.704 -13.216 1.00 44.00 197 LEU A CA 1
ATOM 1559 C C . LEU A 1 197 ? -3.562 2.075 -14.593 1.00 44.00 197 LEU A C 1
ATOM 1561 O O . LEU A 1 197 ? -2.551 1.418 -14.807 1.00 44.00 197 LEU A O 1
ATOM 1565 N N . ASP A 1 198 ? -4.528 2.239 -15.491 1.00 31.53 198 ASP A N 1
ATOM 1566 C CA . ASP A 1 198 ? -4.518 1.624 -16.819 1.00 31.53 198 ASP A CA 1
ATOM 1567 C C . ASP A 1 198 ? -3.595 2.395 -17.776 1.00 31.53 198 ASP A C 1
ATOM 1569 O O . ASP A 1 198 ? -3.833 3.583 -18.015 1.00 31.53 198 ASP A O 1
ATOM 1573 N N . ILE A 1 199 ? -2.558 1.739 -18.321 1.00 31.56 199 ILE A N 1
ATOM 1574 C CA . ILE A 1 199 ? -1.886 2.146 -19.568 1.00 31.56 199 ILE A CA 1
ATOM 1575 C C . ILE A 1 199 ? -1.394 0.882 -20.333 1.00 31.56 199 ILE A C 1
ATOM 1577 O O . ILE A 1 199 ? -0.792 0.017 -19.694 1.00 31.56 199 ILE A O 1
ATOM 1581 N N . PRO A 1 200 ? -1.615 0.753 -21.666 1.00 39.91 200 PRO A N 1
ATOM 1582 C CA . PRO A 1 200 ? -1.480 -0.514 -22.415 1.00 39.91 200 PRO A CA 1
ATOM 1583 C C . PRO A 1 200 ? -0.061 -0.972 -22.824 1.00 39.91 200 PRO A C 1
ATOM 1585 O O . PRO A 1 200 ? 0.925 -0.254 -22.679 1.00 39.91 200 PRO A O 1
ATOM 1588 N N . ASN A 1 201 ? -0.025 -2.183 -23.404 1.00 42.06 201 ASN A N 1
ATOM 1589 C CA . ASN A 1 201 ? 1.106 -3.015 -23.849 1.00 42.06 201 ASN A CA 1
ATOM 1590 C C . ASN A 1 201 ? 1.545 -2.769 -25.318 1.00 42.06 201 ASN A C 1
ATOM 1592 O O . ASN A 1 201 ? 0.711 -2.808 -26.219 1.00 42.06 201 ASN A O 1
ATOM 1596 N N . ASP A 1 202 ? 2.847 -2.577 -25.594 1.00 40.00 202 ASP A N 1
ATOM 1597 C CA . ASP A 1 202 ? 3.318 -2.092 -26.912 1.00 40.00 202 ASP A CA 1
ATOM 1598 C C . ASP A 1 202 ? 4.415 -2.976 -27.591 1.00 40.00 202 ASP A C 1
ATOM 1600 O O . ASP A 1 202 ? 5.491 -3.156 -27.014 1.00 40.00 202 ASP A O 1
ATOM 1604 N N . PRO A 1 203 ? 4.183 -3.500 -28.821 1.00 44.84 203 PRO A N 1
ATOM 1605 C CA . PRO A 1 203 ? 5.151 -4.208 -29.686 1.00 44.84 203 PRO A CA 1
ATOM 1606 C C . PRO A 1 203 ? 6.328 -3.372 -30.227 1.00 44.84 203 PRO A C 1
ATOM 1608 O O . PRO A 1 203 ? 7.234 -3.908 -30.872 1.00 44.84 203 PRO A O 1
ATOM 1611 N N . ASP A 1 204 ? 6.327 -2.059 -30.024 1.00 53.69 204 ASP A N 1
ATOM 1612 C CA . ASP A 1 204 ? 7.258 -1.124 -30.640 1.00 53.69 204 ASP A CA 1
ATOM 1613 C C . ASP A 1 204 ? 8.526 -0.875 -29.806 1.00 53.69 204 ASP A C 1
ATOM 1615 O O . ASP A 1 204 ? 8.871 0.267 -29.505 1.00 53.69 204 ASP A O 1
ATOM 1619 N N . PHE A 1 205 ? 9.293 -1.922 -29.482 1.00 52.31 205 PHE A N 1
ATOM 1620 C CA . PHE A 1 205 ? 10.559 -1.785 -28.733 1.00 52.31 205 PHE A CA 1
ATOM 1621 C C . PHE A 1 205 ? 11.496 -0.698 -29.318 1.00 52.31 205 PHE A C 1
ATOM 1623 O O . PHE A 1 205 ? 12.139 0.058 -28.593 1.00 52.31 205 PHE A O 1
ATOM 1630 N N . ASN A 1 206 ? 11.494 -0.528 -30.644 1.00 46.59 206 ASN A N 1
ATOM 1631 C CA . ASN A 1 206 ? 12.275 0.495 -31.352 1.00 46.59 206 ASN A CA 1
ATOM 1632 C C . ASN A 1 206 ? 11.814 1.944 -31.083 1.00 46.59 206 ASN A C 1
ATOM 1634 O O . ASN A 1 206 ? 12.547 2.886 -31.369 1.00 46.59 206 ASN A O 1
ATOM 1638 N N . LYS A 1 207 ? 10.617 2.137 -30.522 1.00 54.38 207 LYS A N 1
ATOM 1639 C CA . LYS A 1 207 ? 10.058 3.423 -30.080 1.00 54.38 207 LYS A CA 1
ATOM 1640 C C . LYS A 1 207 ? 10.269 3.673 -28.582 1.00 54.38 207 LYS A C 1
ATOM 1642 O O . LYS A 1 207 ? 9.860 4.728 -28.095 1.00 54.38 207 LYS A O 1
ATOM 1647 N N . LEU A 1 208 ? 10.924 2.761 -27.853 1.00 59.47 208 LEU A N 1
ATOM 1648 C CA . LEU A 1 208 ? 11.222 2.907 -26.423 1.00 59.47 208 LEU A CA 1
ATOM 1649 C C . LEU A 1 208 ? 12.379 3.882 -26.188 1.00 59.47 208 LEU A C 1
ATOM 1651 O O . LEU A 1 208 ? 13.446 3.521 -25.694 1.00 59.47 208 LEU A O 1
ATOM 1655 N N . TRP A 1 209 ? 12.129 5.149 -26.510 1.00 61.09 209 TRP A N 1
ATOM 1656 C CA . TRP A 1 209 ? 13.024 6.271 -26.243 1.00 61.09 209 TRP A CA 1
ATOM 1657 C C . TRP A 1 209 ? 13.488 6.301 -24.780 1.00 61.09 209 TRP A C 1
ATOM 1659 O O . TRP A 1 209 ? 14.597 6.716 -24.511 1.00 61.09 209 TRP A O 1
ATOM 1669 N N . GLY A 1 210 ? 12.694 5.806 -23.825 1.00 66.31 210 GLY A N 1
ATOM 1670 C CA . GLY A 1 210 ? 13.105 5.761 -22.421 1.00 66.31 210 GLY A CA 1
ATOM 1671 C C . GLY A 1 210 ? 14.253 4.790 -22.113 1.00 66.31 210 GLY A C 1
ATOM 1672 O O . GLY A 1 210 ? 14.866 4.933 -21.066 1.00 66.31 210 GLY A O 1
ATOM 1673 N N . MET A 1 211 ? 14.542 3.810 -22.977 1.00 61.69 211 MET A N 1
ATOM 1674 C CA . MET A 1 211 ? 15.562 2.774 -22.734 1.00 61.69 211 MET A CA 1
ATOM 1675 C C . MET A 1 211 ? 16.897 3.073 -23.428 1.00 61.69 211 MET A C 1
ATOM 1677 O O . MET A 1 211 ? 17.947 2.829 -22.841 1.00 61.69 211 MET A O 1
ATOM 1681 N N . HIS A 1 212 ? 16.837 3.555 -24.673 1.00 61.72 212 HIS A N 1
ATOM 1682 C CA . HIS A 1 212 ? 17.984 3.967 -25.487 1.00 61.72 212 HIS A CA 1
ATOM 1683 C C . HIS A 1 212 ? 17.487 4.878 -26.625 1.00 61.72 212 HIS A C 1
ATOM 1685 O O . HIS A 1 212 ? 16.732 4.451 -27.508 1.00 61.72 212 HIS A O 1
ATOM 1691 N N . ASN A 1 213 ? 17.880 6.144 -26.585 1.00 68.75 213 ASN A N 1
ATOM 1692 C CA . ASN A 1 213 ? 17.374 7.250 -27.377 1.00 68.75 213 ASN A CA 1
ATOM 1693 C C . ASN A 1 213 ? 18.460 7.790 -28.305 1.00 68.75 213 ASN A C 1
ATOM 1695 O O . ASN A 1 213 ? 19.238 8.686 -27.993 1.00 68.75 213 ASN A O 1
ATOM 1699 N N . THR A 1 214 ? 18.422 7.299 -29.530 1.00 68.69 214 THR A N 1
ATOM 1700 C CA . THR A 1 214 ? 19.256 7.757 -30.643 1.00 68.69 214 THR A CA 1
ATOM 1701 C C . THR A 1 214 ? 18.621 8.910 -31.434 1.00 68.69 214 THR A C 1
ATOM 1703 O O . THR A 1 214 ? 19.109 9.267 -32.504 1.00 68.69 214 THR A O 1
ATOM 1706 N N . GLY A 1 215 ? 17.519 9.496 -30.945 1.00 64.81 215 GLY A N 1
ATOM 1707 C CA . GLY A 1 215 ? 16.709 10.472 -31.684 1.00 64.81 215 GLY A CA 1
ATOM 1708 C C . GLY A 1 215 ? 15.667 9.835 -32.612 1.00 64.81 215 GLY A C 1
ATOM 1709 O O . GLY A 1 215 ? 15.086 10.527 -33.449 1.00 64.81 215 GLY A O 1
ATOM 1710 N N . GLN A 1 216 ? 15.390 8.532 -32.462 1.00 61.47 216 GLN A N 1
ATOM 1711 C CA . GLN A 1 216 ? 14.546 7.740 -33.375 1.00 61.47 216 GLN A CA 1
ATOM 1712 C C . GLN A 1 216 ? 13.093 8.228 -33.530 1.00 61.47 216 GLN A C 1
ATOM 1714 O O . GLN A 1 216 ? 12.406 7.841 -34.473 1.00 61.47 216 GLN A O 1
ATOM 1719 N N . THR A 1 217 ? 12.614 9.076 -32.619 1.00 66.00 217 THR A N 1
ATOM 1720 C CA . THR A 1 217 ? 11.254 9.641 -32.619 1.00 66.00 217 THR A CA 1
ATOM 1721 C C . THR A 1 217 ? 11.243 11.175 -32.614 1.00 66.00 217 THR A C 1
ATOM 1723 O O . THR A 1 217 ? 10.206 11.781 -32.352 1.00 66.00 217 THR A O 1
ATOM 1726 N N . GLY A 1 218 ? 12.376 11.825 -32.916 1.00 67.25 218 GLY A N 1
ATOM 1727 C CA . GLY A 1 218 ? 12.494 13.291 -32.943 1.00 67.25 218 GLY A CA 1
ATOM 1728 C C . GLY A 1 218 ? 12.691 13.955 -31.572 1.00 67.25 218 GLY A C 1
ATOM 1729 O O . GLY A 1 218 ? 12.549 15.172 -31.465 1.00 67.25 218 GLY A O 1
ATOM 1730 N N . GLY A 1 219 ? 13.002 13.174 -30.531 1.00 68.94 219 GLY A N 1
ATOM 1731 C CA . GLY A 1 219 ? 13.391 13.664 -29.204 1.00 68.94 219 GLY A CA 1
ATOM 1732 C C . GLY A 1 219 ? 14.878 14.026 -29.100 1.00 68.94 219 GLY A C 1
ATOM 1733 O O . GLY A 1 219 ? 15.667 13.742 -30.001 1.00 68.94 219 GLY A O 1
ATOM 1734 N N . THR A 1 220 ? 15.268 14.652 -27.985 1.00 71.31 220 THR A N 1
ATOM 1735 C CA . THR A 1 220 ? 16.681 14.923 -27.671 1.00 71.31 220 THR A CA 1
ATOM 1736 C C . THR A 1 220 ? 17.428 13.599 -27.552 1.00 71.31 220 THR A C 1
ATOM 1738 O O . THR A 1 220 ? 17.062 12.779 -26.713 1.00 71.31 220 THR A O 1
ATOM 1741 N N . VAL A 1 221 ? 18.443 13.394 -28.392 1.00 71.38 221 VAL A N 1
ATOM 1742 C CA . VAL A 1 221 ? 19.364 12.246 -28.315 1.00 71.38 221 VAL A CA 1
ATOM 1743 C C . VAL A 1 221 ? 19.930 12.146 -26.895 1.00 71.38 221 VAL A C 1
ATOM 1745 O O . VAL A 1 221 ? 20.191 13.187 -26.292 1.00 71.38 221 VAL A O 1
ATOM 1748 N N . ASP A 1 222 ? 20.121 10.924 -26.389 1.00 68.12 222 ASP A N 1
ATOM 1749 C CA . ASP A 1 222 ? 20.737 10.631 -25.078 1.00 68.12 222 ASP A CA 1
ATOM 1750 C C . ASP A 1 222 ? 19.849 10.961 -23.859 1.00 68.12 222 ASP A C 1
ATOM 1752 O O . ASP A 1 222 ? 20.261 10.872 -22.706 1.00 68.12 222 ASP A O 1
ATOM 1756 N N . ALA A 1 223 ? 18.595 11.366 -24.086 1.00 74.06 223 ALA A N 1
ATOM 1757 C CA . ALA A 1 223 ? 17.613 11.533 -23.017 1.00 74.06 223 ALA A CA 1
ATOM 1758 C C . ALA A 1 223 ? 16.899 10.200 -22.723 1.00 74.06 223 ALA A C 1
ATOM 1760 O O . ALA A 1 223 ? 15.717 10.047 -23.045 1.00 74.06 223 ALA A O 1
ATOM 1761 N N . ASP A 1 224 ? 17.629 9.243 -22.150 1.00 71.88 224 ASP A N 1
ATOM 1762 C CA . ASP A 1 224 ? 17.164 7.899 -21.784 1.00 71.88 224 ASP A CA 1
ATOM 1763 C C . ASP A 1 224 ? 17.753 7.433 -20.429 1.00 71.88 224 ASP A C 1
ATOM 1765 O O . ASP A 1 224 ? 18.179 8.260 -19.620 1.00 71.88 224 ASP A O 1
ATOM 1769 N N . ILE A 1 225 ? 17.666 6.134 -20.111 1.00 76.50 225 ILE A N 1
ATOM 1770 C CA . ILE A 1 225 ? 18.194 5.548 -18.863 1.00 76.50 225 ILE A CA 1
ATOM 1771 C C . ILE A 1 225 ? 19.518 4.781 -19.040 1.00 76.50 225 ILE A C 1
ATOM 1773 O O . ILE A 1 225 ? 19.921 4.070 -18.114 1.00 76.50 225 ILE A O 1
ATOM 1777 N N . ASP A 1 226 ? 20.159 4.875 -20.206 1.00 70.69 226 ASP A N 1
ATOM 1778 C CA . ASP A 1 226 ? 21.401 4.194 -20.585 1.00 70.69 226 ASP A CA 1
ATOM 1779 C C . ASP A 1 226 ? 21.328 2.663 -20.403 1.00 70.69 226 ASP A C 1
ATOM 1781 O O . ASP A 1 226 ? 22.233 2.022 -19.848 1.00 70.69 226 ASP A O 1
ATOM 1785 N N . ALA A 1 227 ? 20.205 2.038 -20.783 1.00 66.75 227 ALA A N 1
ATOM 1786 C CA . ALA A 1 227 ? 19.992 0.613 -20.514 1.00 66.75 227 ALA A CA 1
ATOM 1787 C C . ALA A 1 227 ? 21.052 -0.303 -21.176 1.00 66.75 227 ALA A C 1
ATOM 1789 O O . ALA A 1 227 ? 21.552 -1.204 -20.490 1.00 66.75 227 ALA A O 1
ATOM 1790 N N . PRO A 1 228 ? 21.462 -0.104 -22.449 1.00 67.44 228 PRO A N 1
ATOM 1791 C CA . PRO A 1 228 ? 22.522 -0.902 -23.075 1.00 67.44 228 PRO A CA 1
ATOM 1792 C C . PRO A 1 228 ? 23.872 -0.801 -22.351 1.00 67.44 228 PRO A C 1
ATOM 1794 O O . PRO A 1 228 ? 24.545 -1.811 -22.114 1.00 67.44 228 PRO A O 1
ATOM 1797 N N . GLU A 1 229 ? 24.253 0.403 -21.941 1.00 74.75 229 GLU A N 1
ATOM 1798 C CA . GLU A 1 229 ? 25.469 0.696 -21.195 1.00 74.75 229 GLU A CA 1
ATOM 1799 C C . GLU A 1 229 ? 25.408 0.025 -19.820 1.00 74.75 229 GLU A C 1
ATOM 1801 O O . GLU A 1 229 ? 26.395 -0.572 -19.375 1.00 74.75 229 GLU A O 1
ATOM 1806 N N . ALA A 1 230 ? 24.247 0.049 -19.159 1.00 66.50 230 ALA A N 1
ATOM 1807 C CA . ALA A 1 230 ? 24.023 -0.655 -17.902 1.00 66.50 230 ALA A CA 1
ATOM 1808 C C . ALA A 1 230 ? 24.145 -2.178 -18.077 1.00 66.50 230 ALA A C 1
ATOM 1810 O O . ALA A 1 230 ? 24.856 -2.818 -17.301 1.00 66.50 230 ALA A O 1
ATOM 1811 N N . TRP A 1 231 ? 23.556 -2.761 -19.124 1.00 72.88 231 TRP A N 1
ATOM 1812 C CA . TRP A 1 231 ? 23.641 -4.199 -19.405 1.00 72.88 231 TRP A CA 1
ATOM 1813 C C . TRP A 1 231 ? 25.043 -4.680 -19.764 1.00 72.88 231 TRP A C 1
ATOM 1815 O O . TRP A 1 231 ? 25.368 -5.842 -19.503 1.00 72.88 231 TRP A O 1
ATOM 1825 N N . SER A 1 232 ? 25.888 -3.807 -20.318 1.00 67.50 232 SER A N 1
ATOM 1826 C CA . SER A 1 232 ? 27.306 -4.125 -20.510 1.00 67.50 232 SER A CA 1
ATOM 1827 C C . SER A 1 232 ? 28.073 -4.222 -19.181 1.00 67.50 232 SER A C 1
ATOM 1829 O O . SER A 1 232 ? 29.069 -4.939 -19.101 1.00 67.50 232 SER A O 1
ATOM 1831 N N . LYS A 1 233 ? 27.586 -3.562 -18.116 1.00 71.94 233 LYS A N 1
ATOM 1832 C CA . LYS A 1 233 ? 28.147 -3.644 -16.756 1.00 71.94 233 LYS A CA 1
ATOM 1833 C C . LYS A 1 233 ? 27.548 -4.797 -15.956 1.00 71.94 233 LYS A C 1
ATOM 1835 O O . LYS A 1 233 ? 28.272 -5.499 -15.257 1.00 71.94 233 LYS A O 1
ATOM 1840 N N . SER A 1 234 ? 26.232 -4.975 -16.013 1.00 70.75 234 SER A N 1
ATOM 1841 C CA . SER A 1 234 ? 25.527 -6.076 -15.364 1.00 70.75 234 SER A CA 1
ATOM 1842 C C . SER A 1 234 ? 24.128 -6.242 -15.940 1.00 70.75 234 SER A C 1
ATOM 1844 O O . SER A 1 234 ? 23.414 -5.269 -16.170 1.00 70.75 234 SER A O 1
ATOM 1846 N N . LYS A 1 235 ? 23.703 -7.495 -16.097 1.00 74.50 235 LYS A N 1
ATOM 1847 C CA . LYS A 1 235 ? 22.329 -7.858 -16.475 1.00 74.50 235 LYS A CA 1
ATOM 1848 C C . LYS A 1 235 ? 21.482 -8.272 -15.268 1.00 74.50 235 LYS A C 1
ATOM 1850 O O . LYS A 1 235 ? 20.379 -8.774 -15.436 1.00 74.50 235 LYS A O 1
ATOM 1855 N N . GLY A 1 236 ? 22.003 -8.070 -14.057 1.00 82.81 236 GLY A N 1
ATOM 1856 C CA . GLY A 1 236 ? 21.407 -8.563 -12.820 1.00 82.81 236 GLY A CA 1
ATOM 1857 C C . GLY A 1 236 ? 21.913 -9.953 -12.432 1.00 82.81 236 GLY A C 1
ATOM 1858 O O . GLY A 1 236 ? 22.946 -10.419 -12.911 1.00 82.81 236 GLY A O 1
ATOM 1859 N N . SER A 1 237 ? 21.195 -10.589 -11.511 1.00 85.25 237 SER A N 1
ATOM 1860 C CA . SER A 1 237 ? 21.481 -11.924 -10.986 1.00 85.25 237 SER A CA 1
ATOM 1861 C C . SER A 1 237 ? 20.166 -12.675 -10.809 1.00 85.25 237 SER A C 1
ATOM 1863 O O . SER A 1 237 ? 19.174 -12.082 -10.392 1.00 85.25 237 SER A O 1
ATOM 1865 N N . ASP A 1 238 ? 20.189 -13.980 -11.073 1.00 82.94 238 ASP A N 1
ATOM 1866 C CA . ASP A 1 238 ? 19.084 -14.913 -10.818 1.00 82.94 238 ASP A CA 1
ATOM 1867 C C . ASP A 1 238 ? 18.699 -15.028 -9.330 1.00 82.94 238 ASP A C 1
ATOM 1869 O O . ASP A 1 238 ? 17.614 -15.498 -9.001 1.00 82.94 238 ASP A O 1
ATOM 1873 N N . GLN A 1 239 ? 19.558 -14.547 -8.428 1.00 85.56 239 GLN A N 1
ATOM 1874 C CA . GLN A 1 239 ? 19.292 -14.467 -6.992 1.00 85.56 239 GLN A CA 1
ATOM 1875 C C . GLN A 1 239 ? 18.374 -13.293 -6.621 1.00 85.56 239 GLN A C 1
ATOM 1877 O O . GLN A 1 239 ? 17.887 -13.222 -5.492 1.00 85.56 239 GLN A O 1
ATOM 1882 N N . ILE A 1 240 ? 18.158 -12.336 -7.531 1.00 85.50 240 ILE A N 1
ATOM 1883 C CA . ILE A 1 240 ? 17.315 -11.166 -7.279 1.00 85.50 240 ILE A CA 1
ATOM 1884 C C . ILE A 1 240 ? 15.899 -11.469 -7.759 1.00 85.50 240 ILE A C 1
ATOM 1886 O O . ILE A 1 240 ? 15.628 -11.511 -8.955 1.00 85.50 240 ILE A O 1
ATOM 1890 N N . VAL A 1 241 ? 14.978 -11.611 -6.808 1.00 86.69 241 VAL A N 1
ATOM 1891 C CA . VAL A 1 241 ? 13.551 -11.798 -7.092 1.00 86.69 241 VAL A CA 1
ATOM 1892 C C . VAL A 1 241 ? 12.839 -10.448 -7.055 1.00 86.69 241 VAL A C 1
ATOM 1894 O O . VAL A 1 241 ? 12.900 -9.730 -6.054 1.00 86.69 241 VAL A O 1
ATOM 1897 N N . VAL A 1 242 ? 12.145 -10.106 -8.141 1.00 86.62 242 VAL A N 1
ATOM 1898 C CA . VAL A 1 242 ? 11.340 -8.882 -8.251 1.00 86.62 242 VAL A CA 1
ATOM 1899 C C . VAL A 1 242 ? 9.865 -9.237 -8.086 1.00 86.62 242 VAL A C 1
ATOM 1901 O O . VAL A 1 242 ? 9.287 -9.924 -8.922 1.00 86.62 242 VAL A O 1
ATOM 1904 N N . GLY A 1 243 ? 9.251 -8.768 -6.998 1.00 85.94 243 GLY A N 1
ATOM 1905 C CA . GLY A 1 243 ? 7.814 -8.914 -6.767 1.00 85.94 243 GLY A CA 1
ATOM 1906 C C . GLY A 1 243 ? 7.027 -7.788 -7.434 1.00 85.94 243 GLY A C 1
ATOM 1907 O O . GLY A 1 243 ? 7.256 -6.618 -7.127 1.00 85.94 243 GLY A O 1
ATOM 1908 N N . ILE A 1 244 ? 6.087 -8.142 -8.310 1.00 81.88 244 ILE A N 1
ATOM 1909 C C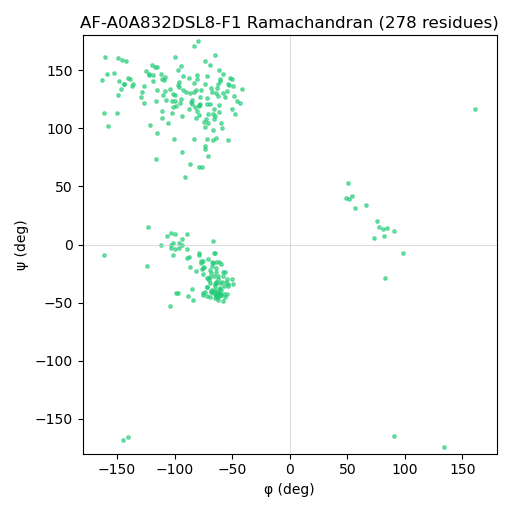A . ILE A 1 244 ? 5.182 -7.200 -8.977 1.00 81.88 244 ILE A CA 1
ATOM 1910 C C . ILE A 1 244 ? 3.821 -7.263 -8.277 1.00 81.88 244 ILE A C 1
ATOM 1912 O O . ILE A 1 244 ? 3.189 -8.317 -8.236 1.00 81.88 244 ILE A O 1
ATOM 1916 N N . ILE A 1 245 ? 3.382 -6.140 -7.703 1.00 78.62 245 ILE A N 1
ATOM 1917 C CA . ILE A 1 245 ? 2.050 -6.000 -7.097 1.00 78.62 245 ILE A CA 1
ATOM 1918 C C . ILE A 1 245 ? 1.171 -5.269 -8.105 1.00 78.62 245 ILE A C 1
ATOM 1920 O O . ILE A 1 245 ? 1.127 -4.042 -8.120 1.00 78.62 245 ILE A O 1
ATOM 1924 N N . ASP A 1 246 ? 0.507 -6.040 -8.955 1.00 77.19 246 ASP A N 1
ATOM 1925 C CA . ASP A 1 246 ? -0.338 -5.533 -10.034 1.00 77.19 246 ASP A CA 1
ATOM 1926 C C . ASP A 1 246 ? -1.552 -6.464 -10.225 1.00 77.19 246 ASP A C 1
ATOM 1928 O O . ASP A 1 246 ? -1.836 -7.332 -9.397 1.00 77.19 246 ASP A O 1
ATOM 1932 N N . THR A 1 247 ? -2.281 -6.282 -11.316 1.00 75.69 247 THR A N 1
ATOM 1933 C CA . THR A 1 247 ? -3.443 -7.061 -11.756 1.00 75.69 247 THR A CA 1
ATOM 1934 C C . THR A 1 247 ? -3.135 -8.522 -12.087 1.00 75.69 247 THR A C 1
ATOM 1936 O O . THR A 1 247 ? -4.055 -9.335 -12.174 1.00 75.69 247 THR A O 1
ATOM 1939 N N . GLY A 1 248 ? -1.859 -8.868 -12.242 1.00 77.50 248 GLY A N 1
ATOM 1940 C CA . GLY A 1 248 ? -1.386 -10.198 -12.598 1.00 77.50 248 GLY A CA 1
ATOM 1941 C C . GLY A 1 248 ? -0.325 -10.127 -13.689 1.00 77.50 248 GLY A C 1
ATOM 1942 O O . GLY A 1 248 ? 0.128 -9.050 -14.070 1.00 77.50 248 GLY A O 1
ATOM 1943 N N . ILE A 1 249 ? 0.086 -11.290 -14.182 1.00 81.88 249 ILE A N 1
ATOM 1944 C CA . ILE A 1 249 ? 1.045 -11.410 -15.278 1.00 81.88 249 ILE A CA 1
ATOM 1945 C C . ILE A 1 249 ? 0.659 -12.604 -16.149 1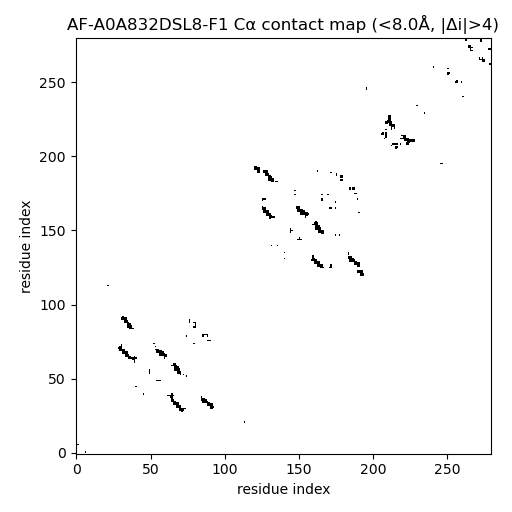.00 81.88 249 ILE A C 1
ATOM 1947 O O . ILE A 1 249 ? 0.290 -13.658 -15.626 1.00 81.88 249 ILE A O 1
ATOM 1951 N N . ASP A 1 250 ? 0.748 -12.453 -17.470 1.00 82.88 250 ASP A N 1
ATOM 1952 C CA . ASP A 1 250 ? 0.695 -13.599 -18.379 1.00 82.88 250 ASP A CA 1
ATOM 1953 C C . ASP A 1 250 ? 2.016 -14.366 -18.281 1.00 82.88 250 ASP A C 1
ATOM 1955 O O . ASP A 1 250 ? 2.952 -14.162 -19.052 1.00 82.88 250 ASP A O 1
ATOM 1959 N N . TYR A 1 251 ? 2.103 -15.257 -17.297 1.00 84.44 251 TYR A N 1
ATOM 1960 C CA . TYR A 1 251 ? 3.302 -16.046 -17.026 1.00 84.44 251 TYR A CA 1
ATOM 1961 C C . TYR A 1 251 ? 3.669 -17.019 -18.164 1.00 84.44 251 TYR A C 1
ATOM 1963 O O . TYR A 1 251 ? 4.735 -17.634 -18.110 1.00 84.44 251 TYR A O 1
ATOM 1971 N N . THR A 1 252 ? 2.811 -17.166 -19.182 1.00 86.12 252 THR A N 1
ATOM 1972 C CA . THR A 1 252 ? 3.070 -17.982 -20.377 1.00 86.12 252 THR A CA 1
ATOM 1973 C C . THR A 1 252 ? 3.605 -17.178 -21.560 1.00 86.12 252 THR A C 1
ATOM 1975 O O . THR A 1 252 ? 3.956 -17.761 -22.586 1.00 86.12 252 THR A O 1
ATOM 1978 N N . HIS A 1 253 ? 3.717 -15.853 -21.431 1.00 86.56 253 HIS A N 1
ATOM 1979 C CA . HIS A 1 253 ? 4.214 -15.011 -22.509 1.00 86.56 253 HIS A CA 1
ATOM 1980 C C . HIS A 1 253 ? 5.687 -15.345 -22.841 1.00 86.56 253 HIS A C 1
ATOM 1982 O O . HIS A 1 253 ? 6.527 -15.371 -21.929 1.00 86.56 253 HIS A O 1
ATOM 1988 N N . PRO A 1 254 ? 6.043 -15.559 -24.127 1.00 84.00 254 PRO A N 1
ATOM 1989 C CA . PRO A 1 254 ? 7.373 -16.031 -24.529 1.00 84.00 254 PRO A CA 1
ATOM 1990 C C . PRO A 1 254 ? 8.547 -15.203 -23.987 1.00 84.00 254 PRO A C 1
ATOM 1992 O O . PRO A 1 254 ? 9.571 -15.773 -23.614 1.00 84.00 254 PRO A O 1
ATOM 1995 N N . ASP A 1 255 ? 8.381 -13.882 -23.881 1.00 77.88 255 ASP A N 1
ATOM 1996 C CA . ASP A 1 255 ? 9.448 -12.969 -23.438 1.00 77.88 255 ASP A CA 1
ATOM 1997 C C . ASP A 1 255 ? 9.744 -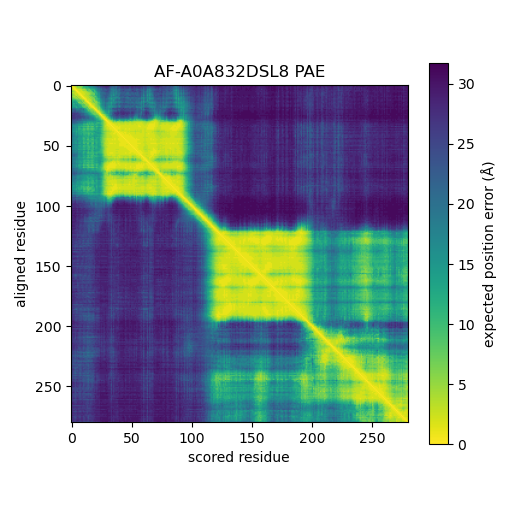13.023 -21.930 1.00 77.88 255 ASP A C 1
ATOM 1999 O O . ASP A 1 255 ? 10.814 -12.599 -21.492 1.00 77.88 255 ASP A O 1
ATOM 2003 N N . ILE A 1 256 ? 8.816 -13.538 -21.115 1.00 87.00 256 ILE A N 1
ATOM 2004 C CA . ILE A 1 256 ? 8.938 -13.523 -19.647 1.00 87.00 256 ILE A CA 1
ATOM 2005 C C . ILE A 1 256 ? 8.846 -14.903 -19.006 1.00 87.00 256 ILE A C 1
ATOM 2007 O O . ILE A 1 256 ? 9.335 -15.058 -17.889 1.00 87.00 256 ILE A O 1
ATOM 2011 N N . GLN A 1 257 ? 8.319 -15.921 -19.697 1.00 88.75 257 GLN A N 1
ATOM 2012 C CA . GLN A 1 257 ? 8.140 -17.270 -19.141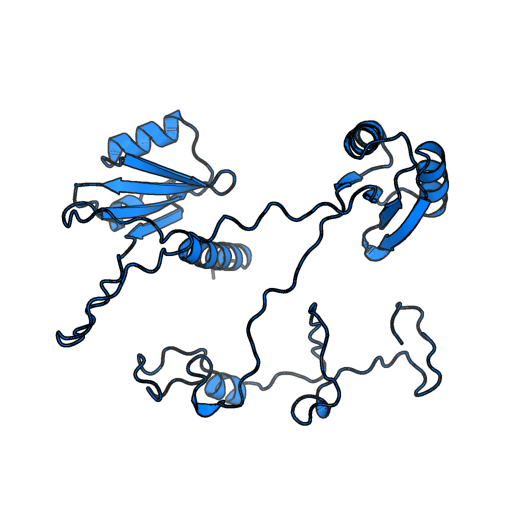 1.00 88.75 257 GLN A CA 1
ATOM 2013 C C . GLN A 1 257 ? 9.432 -17.857 -18.541 1.00 88.75 257 GLN A C 1
ATOM 2015 O O . GLN A 1 257 ? 9.394 -18.564 -17.537 1.00 88.75 257 GLN A O 1
ATOM 2020 N N . ALA A 1 258 ? 10.589 -17.541 -19.134 1.00 85.94 258 ALA A N 1
ATOM 2021 C CA . ALA A 1 258 ? 11.891 -18.024 -18.677 1.00 85.94 258 ALA A CA 1
ATOM 2022 C C . ALA A 1 258 ? 12.388 -17.307 -17.408 1.00 85.94 258 ALA A C 1
ATOM 2024 O O . ALA A 1 258 ? 13.229 -17.847 -16.697 1.00 85.94 258 ALA A O 1
ATOM 2025 N N . ASN A 1 259 ? 11.852 -16.117 -17.121 1.00 87.31 259 ASN A N 1
ATOM 2026 C CA . ASN A 1 259 ? 12.220 -15.266 -15.990 1.00 87.31 259 ASN A CA 1
ATOM 2027 C C . ASN A 1 259 ? 11.209 -15.348 -14.832 1.00 87.31 259 ASN A C 1
ATOM 2029 O O . ASN A 1 259 ? 11.376 -14.665 -13.821 1.00 87.31 259 ASN A O 1
ATOM 2033 N N . MET A 1 260 ? 10.159 -16.166 -14.962 1.00 88.50 260 MET A N 1
ATOM 2034 C CA . MET A 1 260 ? 9.173 -16.353 -13.903 1.00 88.50 260 MET A CA 1
ATOM 2035 C C . MET A 1 260 ? 9.788 -17.100 -12.722 1.00 88.50 260 MET A C 1
ATOM 2037 O O . MET A 1 260 ? 10.243 -18.240 -12.847 1.00 88.50 260 MET A O 1
ATOM 2041 N N . TRP A 1 261 ? 9.769 -16.452 -11.557 1.00 88.06 261 TRP A N 1
ATOM 2042 C CA . TRP A 1 261 ? 10.170 -17.083 -10.308 1.00 88.06 261 TRP A CA 1
ATOM 2043 C C . TRP A 1 261 ? 9.246 -18.262 -9.988 1.00 88.06 261 TRP A C 1
ATOM 2045 O O . TRP A 1 261 ? 8.029 -18.173 -10.148 1.00 88.06 261 TRP A O 1
ATOM 2055 N N . LYS A 1 262 ? 9.840 -19.361 -9.523 1.00 84.75 262 LYS A N 1
ATOM 2056 C CA . LYS A 1 262 ? 9.132 -20.558 -9.064 1.00 84.75 262 LYS A CA 1
ATOM 2057 C C . LYS A 1 262 ? 9.407 -20.728 -7.584 1.00 84.75 262 LYS A C 1
ATOM 2059 O O . LYS A 1 262 ? 10.572 -20.643 -7.196 1.00 84.75 262 LYS A O 1
ATOM 2064 N N . ASN A 1 263 ? 8.369 -20.987 -6.791 1.00 82.50 263 ASN A N 1
ATOM 2065 C CA . ASN A 1 263 ? 8.551 -21.228 -5.368 1.00 82.50 263 ASN A CA 1
ATOM 2066 C C . ASN A 1 263 ? 9.329 -22.542 -5.160 1.00 82.50 263 ASN A C 1
ATOM 2068 O O . ASN A 1 263 ? 8.805 -23.606 -5.486 1.00 82.50 263 ASN A O 1
ATOM 2072 N N . PRO A 1 264 ? 10.579 -22.501 -4.652 1.00 81.88 264 PRO A N 1
ATOM 2073 C CA . PRO A 1 264 ? 11.362 -23.713 -4.430 1.00 81.88 264 PRO A CA 1
ATOM 2074 C C . PRO A 1 264 ? 10.832 -24.557 -3.262 1.00 81.88 264 PRO A C 1
ATOM 2076 O O . PRO A 1 264 ? 11.289 -25.685 -3.093 1.00 81.88 264 PRO A O 1
ATOM 2079 N N . GLY A 1 265 ? 9.922 -24.008 -2.448 1.00 82.06 265 GLY A N 1
ATOM 2080 C CA . GLY A 1 265 ? 9.258 -24.716 -1.357 1.00 82.06 265 GLY A CA 1
ATOM 2081 C C . GLY A 1 265 ? 8.168 -25.694 -1.804 1.00 82.06 265 GLY A C 1
ATOM 2082 O O . GLY A 1 265 ? 7.798 -26.548 -1.005 1.00 82.06 265 GLY A O 1
ATOM 2083 N N . GLU A 1 266 ? 7.706 -25.619 -3.058 1.00 85.88 266 GLU A N 1
ATOM 2084 C CA . GLU A 1 266 ? 6.570 -26.412 -3.552 1.00 85.88 266 GLU A CA 1
ATOM 2085 C C . GLU A 1 266 ? 6.986 -27.727 -4.211 1.00 85.88 266 GLU A C 1
ATOM 2087 O O . GLU A 1 266 ? 7.978 -27.804 -4.947 1.00 85.88 266 GLU A O 1
ATOM 2092 N N . ILE A 1 267 ? 6.167 -28.765 -4.030 1.00 82.12 267 ILE A N 1
ATOM 2093 C CA . ILE A 1 267 ? 6.253 -30.010 -4.789 1.00 82.12 267 ILE A CA 1
ATOM 2094 C C . ILE A 1 267 ? 5.524 -29.806 -6.127 1.00 82.12 267 ILE A C 1
ATOM 2096 O O . ILE A 1 267 ? 4.306 -29.610 -6.159 1.00 82.12 267 ILE A O 1
ATOM 2100 N N . PRO A 1 268 ? 6.218 -29.924 -7.274 1.00 80.38 268 PRO A N 1
ATOM 2101 C CA . PRO A 1 268 ? 5.610 -29.650 -8.570 1.00 80.38 268 PRO A CA 1
ATOM 2102 C C . PRO A 1 268 ? 4.344 -30.480 -8.842 1.00 80.38 268 PRO A C 1
ATOM 2104 O O . PRO A 1 268 ? 4.367 -31.711 -8.800 1.00 80.38 268 PRO A O 1
ATOM 2107 N N . GLY A 1 269 ? 3.251 -29.800 -9.200 1.00 78.12 269 GLY A N 1
ATOM 2108 C CA . GLY A 1 269 ? 2.030 -30.421 -9.728 1.00 78.12 269 GLY A CA 1
ATOM 2109 C C . GLY A 1 269 ? 1.062 -30.996 -8.690 1.00 78.12 269 GLY A C 1
ATOM 2110 O O . GLY A 1 269 ? 0.082 -31.630 -9.082 1.00 78.12 269 GLY A O 1
ATOM 2111 N N . ASN A 1 270 ? 1.291 -30.786 -7.390 1.00 85.81 270 ASN A N 1
ATOM 2112 C CA . ASN A 1 270 ? 0.369 -31.246 -6.346 1.00 85.81 270 ASN A CA 1
ATOM 2113 C C . ASN A 1 270 ? -0.737 -30.220 -5.995 1.00 85.81 270 ASN A C 1
ATOM 2115 O O . ASN A 1 270 ? -1.704 -30.597 -5.330 1.00 85.81 270 ASN A O 1
ATOM 2119 N N . ASN A 1 271 ? -0.618 -28.970 -6.470 1.00 80.88 271 ASN A N 1
ATOM 2120 C CA . ASN A 1 271 ? -1.499 -27.834 -6.164 1.00 80.88 271 ASN A CA 1
ATOM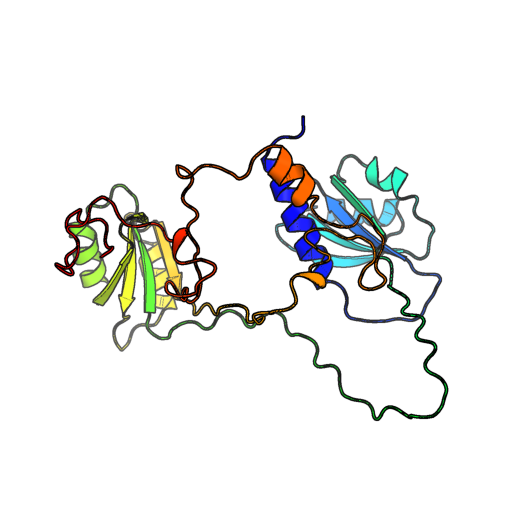 2121 C C . ASN A 1 271 ? -1.716 -27.620 -4.651 1.00 80.88 271 ASN A C 1
ATOM 2123 O O . ASN A 1 271 ? -2.840 -27.352 -4.214 1.00 80.88 271 ASN A O 1
ATOM 2127 N N . ARG A 1 272 ? -0.667 -27.793 -3.841 1.00 81.75 272 ARG A N 1
ATOM 2128 C CA . ARG A 1 272 ? -0.677 -27.545 -2.394 1.00 81.75 272 ARG A CA 1
ATOM 2129 C C . ARG A 1 272 ? 0.432 -26.565 -2.046 1.00 81.75 272 ARG A C 1
ATOM 2131 O O . ARG A 1 272 ? 1.445 -26.583 -2.713 1.00 81.75 272 ARG A O 1
ATOM 2138 N N . ASP A 1 273 ? 0.194 -25.776 -1.004 1.00 78.94 273 ASP A N 1
ATOM 2139 C CA . ASP A 1 273 ? 1.175 -24.889 -0.371 1.00 78.94 273 ASP A CA 1
ATOM 2140 C C . ASP A 1 273 ? 2.000 -25.739 0.608 1.00 78.94 273 ASP A C 1
ATOM 2142 O O . ASP A 1 273 ? 1.580 -25.990 1.745 1.00 78.94 273 ASP A O 1
ATOM 2146 N N . ASP A 1 274 ? 3.106 -26.305 0.128 1.00 84.69 274 ASP A N 1
ATOM 2147 C CA . ASP A 1 274 ? 3.936 -27.252 0.877 1.00 84.69 274 ASP A CA 1
ATOM 2148 C C . ASP A 1 274 ? 4.813 -26.562 1.937 1.00 84.69 274 ASP A C 1
ATOM 2150 O O . ASP A 1 274 ? 5.214 -27.197 2.921 1.00 84.69 274 ASP A O 1
ATOM 2154 N N . ASP A 1 275 ? 5.078 -25.260 1.793 1.00 82.19 275 ASP A N 1
ATOM 2155 C CA . ASP A 1 275 ? 5.893 -24.476 2.727 1.00 82.19 275 ASP A CA 1
ATOM 2156 C C . ASP A 1 275 ? 5.067 -23.564 3.668 1.00 82.19 275 ASP A C 1
ATOM 2158 O O . ASP A 1 275 ? 5.619 -22.948 4.588 1.00 82.19 275 ASP A O 1
ATOM 2162 N N . ASN A 1 276 ? 3.737 -23.575 3.525 1.00 80.62 276 ASN A N 1
ATOM 2163 C CA . ASN A 1 276 ? 2.750 -22.798 4.281 1.00 80.62 276 ASN A CA 1
ATOM 2164 C C . ASN A 1 276 ? 2.988 -21.279 4.226 1.00 80.62 276 ASN A C 1
ATOM 2166 O O . ASN A 1 276 ? 2.702 -20.559 5.197 1.00 80.62 276 ASN A O 1
ATOM 2170 N N . ASN A 1 277 ? 3.540 -20.773 3.124 1.00 73.44 277 ASN A N 1
ATOM 2171 C CA . ASN A 1 277 ? 3.810 -19.349 2.944 1.00 73.44 277 ASN A CA 1
ATOM 2172 C C . ASN A 1 277 ? 2.626 -18.578 2.317 1.00 73.44 277 ASN A C 1
ATOM 2174 O O . ASN A 1 277 ? 2.672 -17.342 2.241 1.00 73.44 277 ASN A O 1
ATOM 2178 N N . GLY A 1 278 ? 1.555 -19.285 1.941 1.00 71.94 278 GLY A N 1
ATOM 2179 C CA . GLY A 1 278 ? 0.336 -18.752 1.342 1.00 71.94 278 GLY A CA 1
ATOM 2180 C C . GLY A 1 278 ? 0.341 -18.691 -0.188 1.00 71.94 278 GLY A C 1
ATOM 2181 O O . GLY A 1 278 ? -0.548 -18.039 -0.745 1.00 71.94 278 GLY A O 1
ATOM 2182 N N . TYR A 1 279 ? 1.312 -19.320 -0.854 1.00 71.56 279 TYR A N 1
ATOM 2183 C CA . TYR A 1 279 ? 1.430 -19.427 -2.310 1.00 71.56 279 TYR A CA 1
ATOM 2184 C C . TYR A 1 279 ? 1.402 -20.910 -2.732 1.00 71.56 279 TYR A C 1
ATOM 2186 O O . TYR A 1 279 ? 1.677 -21.779 -1.921 1.00 71.56 279 TYR A O 1
ATOM 2194 N N . VAL A 1 280 ? 0.977 -21.194 -3.969 1.00 65.75 280 VAL A N 1
ATOM 2195 C CA . VAL A 1 280 ? 0.883 -22.540 -4.577 1.00 65.75 280 VAL A CA 1
ATOM 2196 C C . VAL A 1 280 ? 1.396 -22.458 -6.006 1.00 65.75 280 VAL A C 1
ATOM 2198 O O . VAL A 1 280 ? 1.069 -21.436 -6.658 1.00 65.75 280 VAL A O 1
#

Nearest PDB structures (foldseek):
  3whi-assembly2_B  TM=8.011E-01  e=1.929E-03  Bacillus subtilis subsp. subtilis str. 168
  3afg-assembly1_A  TM=5.058E-01  e=1.949E-01  Thermococcus kodakarensis
  3afg-assembly2_B  TM=5.987E-01  e=6.976E-01  Thermococcus kodakarensis
  2bz2-assembly1_A  TM=5.227E-01  e=3.366E-01  Homo sapiens
  2lp4-assembly1_A  TM=4.669E-01  e=3.184E+00  Escherichia coli K-12